Protein AF-A0A6M3KS41-F1 (afdb_monomer)

Foldseek 3Di:
DDDDDDDDDDDDDDDDDDDDDDDDDDDDDDDDDDDDDDPDDDDDDDDDDDDDDDDDDDDDDDDDDDDDDDDDDDDDDDDDDDDDDPDDDPPDVVVVVVVVVVVVVVVVVVVVVVVVVPPPPDDPDPPPDPDPDPDPDPDPDDDPDDDLCPPPDPPDDCPDPVSVVVSVVSVVVVVVVVVVVCVVCVVVVVVVVVVVVVVLVVLVVVLCLQVVVCPVVVVVLVVQLVVVCVVCVPDDPVRSSVVSVVVVCVVVVPDRDPPVCPPPPPPPPPPDDDPPPDPDPPPDPPVCPPVPD

Radius of gyration: 35.93 Å; Cα contacts (8 Å, |Δi|>4): 38; chains: 1; bounding box: 88×76×98 Å

Secondary structure (DSSP, 8-state):
-----------------------------------------PPPPPPPPPPPPPPP-----------PPPPPPPPPPP--------------HHHHHHHHHHHHHHHHHHHHHHHHHTS---------S----PPPPPPPPPPP---TTTTS-TT--TTSHHHHHHHHHHHHHHHHHHHHHHHHHHHHHHHHHHHHHHHHHHHHHHHHHH-GGGGGGHHHHHHHHHHHHHH-TT--HHHHHHHHHHHHHHHHTPPPPPTT----------S---------------TTGGG--

Mean predicted aligned error: 20.72 Å

Sequence (293 aa):
MKISPSIWVFRSPDQNPQLGSAPDSTVIDFGAPLNLTPPGDQPPVPPEQVPAPAPEPTTEPTSAPASEPAPTPEPAPKPTGEPAPPAPAPDSEEARVEATMKALESLSAEYMRGYQQTQPEAVPIPVPAPAPAPAPVPAPASAPQTDFLKNLPEDADLSDRQTLNTILNHVYSAGMQAVQDTQRNIPTIVMQQARQIVALEMASQEFYRENPDFNRFKPYVGAVVSKIASEHPNYNLQQLFQETETTIRKQYNLPKPGKNNKPNTPTPNTPGARKVDTPPVSIHDDPNFFRRL

pLDDT: mean 72.24, std 19.32, range [33.12, 97.94]

Organism: NCBI:txid1070528

Structure (mmCIF, N/CA/C/O backbone):
data_AF-A0A6M3KS41-F1
#
_entry.id   AF-A0A6M3KS41-F1
#
loop_
_atom_site.group_PDB
_atom_site.id
_atom_site.type_symbol
_atom_site.label_atom_id
_atom_site.label_alt_id
_atom_site.label_comp_id
_atom_site.label_asym_id
_atom_site.label_entity_id
_atom_site.label_seq_id
_atom_site.pdbx_PDB_ins_code
_atom_site.Cartn_x
_atom_site.Cartn_y
_atom_site.Cartn_z
_atom_site.occupancy
_atom_site.B_iso_or_equiv
_atom_site.auth_seq_id
_atom_site.auth_comp_id
_atom_site.auth_asym_id
_atom_site.auth_atom_id
_atom_site.pdbx_PDB_model_num
ATOM 1 N N . MET A 1 1 ? -9.751 -32.656 -4.587 1.00 39.97 1 MET A N 1
ATOM 2 C CA . MET A 1 1 ? -10.074 -31.309 -4.068 1.00 39.97 1 MET A CA 1
ATOM 3 C C . MET A 1 1 ? -9.116 -30.320 -4.714 1.00 39.97 1 MET A C 1
ATOM 5 O O . MET A 1 1 ? -7.917 -30.483 -4.551 1.00 39.97 1 MET A O 1
ATOM 9 N N . LYS A 1 2 ? -9.617 -29.392 -5.537 1.00 33.12 2 LYS A N 1
ATOM 10 C CA . LYS A 1 2 ? -8.812 -28.335 -6.172 1.00 33.12 2 LYS A CA 1
ATOM 11 C C . LYS A 1 2 ? -8.914 -27.099 -5.282 1.00 33.12 2 LYS A C 1
ATOM 13 O O . LYS A 1 2 ? -10.008 -26.568 -5.128 1.00 33.12 2 LYS A O 1
ATOM 18 N N . ILE A 1 3 ? -7.814 -26.713 -4.646 1.00 36.97 3 ILE A N 1
ATOM 19 C CA . ILE A 1 3 ? -7.746 -25.534 -3.781 1.00 36.97 3 ILE A CA 1
ATOM 20 C C . ILE A 1 3 ? -7.375 -24.357 -4.684 1.00 36.97 3 ILE A C 1
ATOM 22 O O . ILE A 1 3 ? -6.263 -24.310 -5.205 1.00 36.97 3 ILE A O 1
ATOM 26 N N . SER A 1 4 ? -8.321 -23.451 -4.923 1.00 34.34 4 SER A N 1
ATOM 27 C CA . SER A 1 4 ? -8.055 -22.190 -5.619 1.00 34.34 4 SER A CA 1
ATOM 28 C C . SER A 1 4 ? -7.464 -21.183 -4.626 1.00 34.34 4 SER A C 1
ATOM 30 O O . SER A 1 4 ? -8.075 -20.966 -3.579 1.00 34.34 4 SER A O 1
ATOM 32 N N . PRO A 1 5 ? -6.309 -20.560 -4.907 1.00 46.06 5 PRO A N 1
ATOM 33 C CA . PRO A 1 5 ? -5.756 -19.523 -4.045 1.00 46.06 5 PRO A CA 1
ATOM 34 C C . PRO A 1 5 ? -6.517 -18.200 -4.225 1.00 46.06 5 PRO A C 1
ATOM 36 O O . PRO A 1 5 ? -6.664 -17.702 -5.341 1.00 46.06 5 PRO A O 1
ATOM 39 N N . SER A 1 6 ? -6.978 -17.614 -3.118 1.00 47.69 6 SER A N 1
ATOM 40 C CA . SER A 1 6 ? -7.511 -16.249 -3.081 1.00 47.69 6 SER A CA 1
ATOM 41 C C . SER A 1 6 ? -6.356 -15.250 -3.173 1.00 47.69 6 SER A C 1
ATOM 43 O O . SER A 1 6 ? -5.664 -14.994 -2.189 1.00 47.69 6 SER A O 1
ATOM 45 N N . ILE A 1 7 ? -6.128 -14.708 -4.368 1.00 44.91 7 ILE A N 1
ATOM 46 C CA . ILE A 1 7 ? -5.146 -13.649 -4.621 1.00 44.91 7 ILE A CA 1
ATOM 47 C C . ILE A 1 7 ? -5.761 -12.313 -4.188 1.00 44.91 7 ILE A C 1
ATOM 49 O O . ILE A 1 7 ? -6.719 -11.837 -4.795 1.00 44.91 7 ILE A O 1
ATOM 53 N N . TRP A 1 8 ? -5.203 -11.697 -3.147 1.00 38.84 8 TRP A N 1
ATOM 54 C CA . TRP A 1 8 ? -5.475 -10.302 -2.807 1.00 38.84 8 TRP A CA 1
ATOM 55 C C . TRP A 1 8 ? -4.741 -9.408 -3.813 1.00 38.84 8 TRP A C 1
ATOM 57 O O . TRP A 1 8 ? -3.521 -9.274 -3.761 1.00 38.84 8 TRP A O 1
ATOM 67 N N . VAL A 1 9 ? -5.475 -8.830 -4.765 1.00 39.66 9 VAL A N 1
ATOM 68 C CA . VAL A 1 9 ? -4.914 -7.893 -5.748 1.00 39.66 9 VAL A CA 1
ATOM 69 C C . VAL A 1 9 ? -4.789 -6.516 -5.097 1.00 39.66 9 VAL A C 1
ATOM 71 O O . VAL A 1 9 ? -5.778 -5.807 -4.919 1.00 39.66 9 VAL A O 1
ATOM 74 N N . PHE A 1 10 ? -3.563 -6.137 -4.740 1.00 43.72 10 PHE A N 1
ATOM 75 C CA . PHE A 1 10 ? -3.221 -4.772 -4.348 1.00 43.72 10 PHE A CA 1
ATOM 76 C C . PHE A 1 10 ? -3.177 -3.909 -5.619 1.00 43.72 10 PHE A C 1
ATOM 78 O O . PHE A 1 10 ? -2.306 -4.084 -6.470 1.00 43.72 10 PHE A O 1
ATOM 85 N N . ARG A 1 11 ? -4.161 -3.023 -5.795 1.00 40.94 11 ARG A N 1
ATOM 86 C CA . ARG A 1 11 ? -4.256 -2.122 -6.952 1.00 40.94 11 ARG A CA 1
ATOM 87 C C . ARG A 1 11 ? -3.493 -0.833 -6.635 1.00 40.94 11 ARG A C 1
ATOM 89 O O . ARG A 1 11 ? -3.955 -0.042 -5.820 1.00 40.94 11 ARG A O 1
ATOM 96 N N . SER A 1 12 ? -2.331 -0.636 -7.256 1.00 43.69 12 SER A N 1
ATOM 97 C CA . SER A 1 12 ? -1.584 0.627 -7.173 1.00 43.69 12 SER A CA 1
ATOM 98 C C . SER A 1 12 ? -2.403 1.790 -7.758 1.00 43.69 12 SER A C 1
ATOM 100 O O . SER A 1 12 ? -3.044 1.600 -8.797 1.00 43.69 12 SER A O 1
ATOM 102 N N . PRO A 1 13 ? -2.392 2.984 -7.138 1.00 49.50 13 PRO A N 1
ATOM 103 C CA . PRO A 1 13 ? -3.007 4.174 -7.704 1.00 49.50 13 PRO A CA 1
ATOM 104 C C . PRO A 1 13 ? -1.993 4.874 -8.614 1.00 49.50 13 PRO A C 1
ATOM 106 O O . PRO A 1 13 ? -1.037 5.465 -8.120 1.00 49.50 13 PRO A O 1
ATOM 109 N N . ASP A 1 14 ? -2.190 4.828 -9.932 1.00 49.84 14 ASP A N 1
ATOM 110 C CA . ASP A 1 14 ? -1.471 5.731 -10.832 1.00 49.84 14 ASP A CA 1
ATOM 111 C C . ASP A 1 14 ? -2.361 6.267 -11.966 1.00 49.84 14 ASP A C 1
ATOM 113 O O . ASP A 1 14 ? -3.143 5.540 -12.579 1.00 49.84 14 ASP A O 1
ATOM 117 N N . GLN A 1 15 ? -2.196 7.574 -12.176 1.00 45.16 15 GLN A N 1
ATOM 118 C CA . GLN A 1 15 ? -2.438 8.388 -13.367 1.00 45.16 15 GLN A CA 1
ATOM 119 C C . GLN A 1 15 ? -3.837 8.491 -14.011 1.00 45.16 15 GLN A C 1
ATOM 121 O O . GLN A 1 15 ? -4.231 7.762 -14.915 1.00 45.16 15 GLN A O 1
ATOM 126 N N . ASN A 1 16 ? -4.531 9.551 -13.579 1.00 55.72 16 ASN A N 1
ATOM 127 C CA . ASN A 1 16 ? -5.035 10.666 -14.399 1.00 55.72 16 ASN A CA 1
ATOM 128 C C . ASN A 1 16 ? -5.274 10.401 -15.907 1.00 55.72 16 ASN A C 1
ATOM 130 O O . ASN A 1 16 ? -4.324 10.465 -16.692 1.00 55.72 16 ASN A O 1
ATOM 134 N N . PRO A 1 17 ? -6.532 10.234 -16.355 1.00 55.06 17 PRO A N 1
ATOM 135 C CA . PRO A 1 17 ? -6.865 10.318 -17.766 1.00 55.06 17 PRO A CA 1
ATOM 136 C C . PRO A 1 17 ? -7.197 11.762 -18.177 1.00 55.06 17 PRO A C 1
ATOM 138 O O . PRO A 1 17 ? -8.061 12.424 -17.606 1.00 55.06 17 PRO A O 1
ATOM 141 N N . GLN A 1 18 ? -6.483 12.200 -19.212 1.00 48.31 18 GLN A N 1
ATOM 142 C CA . GLN A 1 18 ? -6.746 13.325 -20.113 1.00 48.31 18 GLN A CA 1
ATOM 143 C C . GLN A 1 18 ? -8.213 13.799 -20.163 1.00 48.31 18 GLN A C 1
ATOM 145 O O . GLN A 1 18 ? -9.117 13.055 -20.548 1.00 48.31 18 GLN A O 1
ATOM 150 N N . LEU A 1 19 ? -8.410 15.085 -19.855 1.00 46.75 19 LEU A N 1
ATOM 151 C CA . LEU A 1 19 ? -9.634 15.850 -20.095 1.00 46.75 19 LEU A CA 1
ATOM 152 C C . LEU A 1 19 ? -9.840 16.061 -21.601 1.00 46.75 19 LEU A C 1
ATOM 154 O O . LEU A 1 19 ? -9.122 16.831 -22.237 1.00 46.75 19 LEU A O 1
ATOM 158 N N . GLY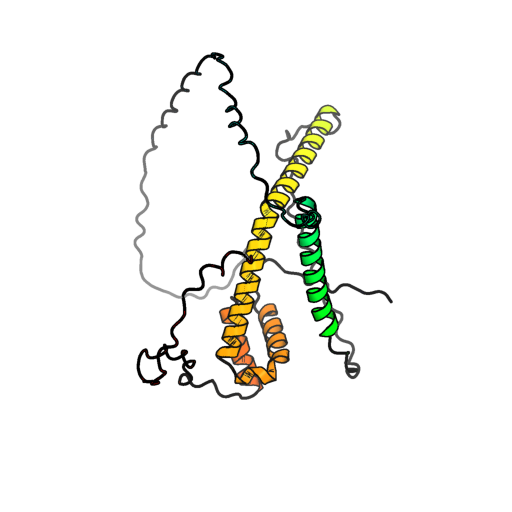 A 1 20 ? -10.860 15.407 -22.153 1.00 51.91 20 GLY A N 1
ATOM 159 C CA . GLY A 1 20 ? -11.438 15.725 -23.452 1.00 51.91 20 GLY A CA 1
ATOM 160 C C . GLY A 1 20 ? -12.762 16.477 -23.296 1.00 51.91 20 GLY A C 1
ATOM 161 O O . GLY A 1 20 ? -13.723 15.915 -22.787 1.00 51.91 20 GLY A O 1
ATOM 162 N N . SER A 1 21 ? -12.774 17.712 -23.803 1.00 45.91 21 SER A N 1
ATOM 163 C CA . SER A 1 21 ? -13.912 18.467 -24.357 1.00 45.91 21 SER A CA 1
ATOM 164 C C . SER A 1 21 ? -15.084 18.915 -23.458 1.00 45.91 21 SER A C 1
ATOM 166 O O . SER A 1 21 ? -15.888 18.134 -22.963 1.00 45.91 21 SER A O 1
ATOM 168 N N . ALA A 1 22 ? -15.198 20.248 -23.393 1.00 48.97 22 ALA A N 1
ATOM 169 C CA . ALA A 1 22 ? -16.362 21.108 -23.119 1.00 48.97 22 ALA A CA 1
ATOM 170 C C . ALA A 1 22 ? -17.625 20.712 -23.946 1.00 48.97 22 ALA A C 1
ATOM 172 O O . ALA A 1 22 ? -17.458 19.940 -24.894 1.00 48.97 22 ALA A O 1
ATOM 173 N N . PRO A 1 23 ? -18.848 21.260 -23.711 1.00 66.56 23 PRO A N 1
ATOM 174 C CA . PRO A 1 23 ? -19.131 22.568 -23.094 1.00 66.56 23 PRO A CA 1
ATOM 175 C C . PRO A 1 23 ? -20.353 22.643 -22.151 1.00 66.56 23 PRO A C 1
ATOM 177 O O . PRO A 1 23 ? -21.308 21.896 -22.297 1.00 66.56 23 PRO A O 1
ATOM 180 N N . ASP A 1 24 ? -20.372 23.624 -21.243 1.00 38.72 24 ASP A N 1
ATOM 181 C CA . ASP A 1 24 ? -21.456 24.613 -21.267 1.00 38.72 24 ASP A CA 1
ATOM 182 C C . ASP A 1 24 ? -21.116 25.856 -20.445 1.00 38.72 24 ASP A C 1
ATOM 184 O O . ASP A 1 24 ? -20.559 25.800 -19.347 1.00 38.72 24 ASP A O 1
ATOM 188 N N . SER A 1 25 ? -21.440 26.994 -21.040 1.00 48.50 25 SER A N 1
ATOM 189 C CA . SER A 1 25 ? -21.152 28.328 -20.544 1.00 48.50 25 SER A CA 1
ATOM 190 C C . SER A 1 25 ? -22.184 28.716 -19.492 1.00 48.50 25 SER A C 1
ATOM 192 O O . SER A 1 25 ? -23.357 28.899 -19.805 1.00 48.50 25 SER A O 1
ATOM 194 N N . THR A 1 26 ? -21.754 28.944 -18.254 1.00 50.81 26 THR A N 1
ATOM 195 C CA . THR A 1 26 ? -22.492 29.822 -17.339 1.00 50.81 26 THR A CA 1
ATOM 196 C C . THR A 1 26 ? -21.562 30.916 -16.847 1.00 50.81 26 THR A C 1
ATOM 198 O O . THR A 1 26 ? -20.565 30.681 -16.171 1.00 50.81 26 THR A O 1
ATOM 201 N N . VAL A 1 27 ? -21.898 32.124 -17.282 1.00 51.16 27 VAL A N 1
ATOM 202 C CA . VAL A 1 27 ? -21.253 33.389 -16.963 1.00 51.16 27 VAL A CA 1
ATOM 203 C C . VAL A 1 27 ? -21.317 33.603 -15.453 1.00 51.16 27 VAL A C 1
ATOM 205 O O . VAL A 1 27 ? -22.394 33.830 -14.906 1.00 51.16 27 VAL A O 1
ATOM 208 N N . ILE A 1 28 ? -20.164 33.552 -14.788 1.00 45.16 28 ILE A N 1
ATOM 209 C CA . ILE A 1 28 ? -19.982 34.188 -13.485 1.00 45.16 28 ILE A CA 1
ATOM 210 C C . ILE A 1 28 ? -18.945 35.289 -13.679 1.00 45.16 28 ILE A C 1
ATOM 212 O O . ILE A 1 28 ? -17.753 35.042 -13.847 1.00 45.16 28 ILE A O 1
ATOM 216 N N . ASP A 1 29 ? -19.470 36.507 -13.706 1.00 52.16 29 ASP A N 1
ATOM 217 C CA . ASP A 1 29 ? -18.753 37.769 -13.663 1.00 52.16 29 ASP A CA 1
ATOM 218 C C . ASP A 1 29 ? -18.124 37.943 -12.271 1.00 52.16 29 ASP A C 1
ATOM 220 O O . ASP A 1 29 ? -18.828 38.059 -11.268 1.00 52.16 29 ASP A O 1
ATOM 224 N N . PHE A 1 30 ? -16.792 37.930 -12.209 1.00 41.78 30 PHE A N 1
ATOM 225 C CA . PHE A 1 30 ? -16.029 38.410 -11.060 1.00 41.78 30 PHE A CA 1
ATOM 226 C C . PHE A 1 30 ? -15.045 39.466 -11.547 1.00 41.78 30 PHE A C 1
ATOM 228 O O . PHE A 1 30 ? -13.951 39.176 -12.034 1.00 41.78 30 PHE A O 1
ATOM 235 N N . GLY A 1 31 ? -15.460 40.720 -11.399 1.00 44.41 31 GLY A N 1
ATOM 236 C CA . GLY A 1 31 ? -14.597 41.874 -11.557 1.00 44.41 31 GLY A CA 1
ATOM 237 C C . GLY A 1 31 ? -13.455 41.873 -10.541 1.00 44.41 31 GLY A C 1
ATOM 238 O O . GLY A 1 31 ? -13.681 41.992 -9.340 1.00 44.41 31 GLY A O 1
ATOM 239 N N . ALA A 1 32 ? -12.228 41.798 -11.054 1.00 48.44 32 ALA A N 1
ATOM 240 C CA . ALA A 1 32 ? -11.055 42.537 -10.585 1.00 48.44 32 ALA A CA 1
ATOM 241 C C . ALA A 1 32 ? -9.919 42.362 -11.616 1.00 48.44 32 ALA A C 1
ATOM 243 O O . ALA A 1 32 ? -9.497 41.229 -11.855 1.00 48.44 32 ALA A O 1
ATOM 244 N N . PRO A 1 33 ? -9.390 43.431 -12.239 1.00 53.69 33 PRO A N 1
ATOM 245 C CA . PRO A 1 33 ? -8.238 43.297 -13.121 1.00 53.69 33 PRO A CA 1
ATOM 246 C C . PRO A 1 33 ? -6.966 43.136 -12.280 1.00 53.69 33 PRO A C 1
ATOM 248 O O . PRO A 1 33 ? -6.451 44.102 -11.715 1.00 53.69 33 PRO A O 1
ATOM 251 N N . LEU A 1 34 ? -6.435 41.914 -12.204 1.00 50.38 34 LEU A N 1
ATOM 252 C CA . LEU A 1 34 ? -5.040 41.723 -11.821 1.00 50.38 34 LEU A CA 1
ATOM 253 C C . LEU A 1 34 ? -4.161 42.150 -12.997 1.00 50.38 34 LEU A C 1
ATOM 255 O O . LEU A 1 34 ? -4.173 41.564 -14.076 1.00 50.38 34 LEU A O 1
ATOM 259 N N . ASN A 1 35 ? -3.435 43.232 -12.751 1.00 45.97 35 ASN A N 1
ATOM 260 C CA . ASN A 1 35 ? -2.454 43.852 -13.619 1.00 45.97 35 ASN A CA 1
ATOM 261 C C . ASN A 1 35 ? -1.319 42.853 -13.928 1.00 45.97 35 ASN A C 1
ATOM 263 O O . ASN A 1 35 ? -0.427 42.643 -13.107 1.00 45.97 35 ASN A O 1
ATOM 267 N N . LEU A 1 36 ? -1.385 42.202 -15.091 1.00 41.66 36 LEU A N 1
ATOM 268 C CA . LEU A 1 36 ? -0.316 41.373 -15.644 1.00 41.66 36 LEU A CA 1
ATOM 269 C C . LEU A 1 36 ? 0.678 42.281 -16.369 1.00 41.66 36 LEU A C 1
ATOM 271 O O . LEU A 1 36 ? 0.498 42.634 -17.533 1.00 41.66 36 LEU A O 1
ATOM 275 N N . THR A 1 37 ? 1.740 42.655 -15.664 1.00 55.28 37 THR A N 1
ATOM 276 C CA . THR A 1 37 ? 2.952 43.196 -16.278 1.00 55.28 37 THR A CA 1
ATOM 277 C C . THR A 1 37 ? 3.556 42.118 -17.194 1.00 55.28 37 THR A C 1
ATOM 279 O O . THR A 1 37 ? 3.788 41.002 -16.721 1.00 55.28 37 THR A O 1
ATOM 282 N N . PRO A 1 38 ? 3.824 42.395 -18.481 1.00 58.97 38 PRO A N 1
ATOM 283 C CA . PRO A 1 38 ? 4.529 41.453 -19.345 1.00 58.97 38 PRO A CA 1
ATOM 284 C C . PRO A 1 38 ? 5.979 41.268 -18.857 1.00 58.97 38 PRO A C 1
ATOM 286 O O . PRO A 1 38 ? 6.627 42.262 -18.515 1.00 58.97 38 PRO A O 1
ATOM 289 N N . PRO A 1 39 ? 6.524 40.036 -18.823 1.00 53.25 39 PRO A N 1
ATOM 290 C CA . PRO A 1 39 ? 7.953 39.839 -18.625 1.00 53.25 39 PRO A CA 1
ATOM 291 C C . PRO A 1 39 ? 8.681 40.356 -19.869 1.00 53.25 39 PRO A C 1
ATOM 293 O O . PRO A 1 39 ? 8.604 39.771 -20.947 1.00 53.25 39 PRO A O 1
ATOM 296 N N . GLY A 1 40 ? 9.323 41.512 -19.713 1.00 49.38 40 GLY A N 1
ATOM 297 C CA . GLY A 1 40 ? 10.175 42.110 -20.727 1.00 49.38 40 GLY A CA 1
ATOM 298 C C . GLY A 1 40 ? 11.433 41.284 -20.981 1.00 49.38 40 GLY A C 1
ATOM 299 O O . GLY A 1 40 ? 11.960 40.635 -20.076 1.00 49.38 40 GLY A O 1
ATOM 300 N N . ASP A 1 41 ? 11.876 41.361 -22.235 1.00 54.59 41 ASP A N 1
ATOM 301 C CA . ASP A 1 41 ? 13.186 41.006 -22.777 1.00 54.59 41 ASP A CA 1
ATOM 302 C C . ASP A 1 41 ? 14.305 40.879 -21.731 1.00 54.59 41 ASP A C 1
ATOM 304 O O . ASP A 1 41 ? 14.900 41.869 -21.295 1.00 54.59 41 ASP A O 1
ATOM 308 N N . GLN A 1 42 ? 14.648 39.638 -21.378 1.00 50.97 42 GLN A N 1
ATOM 309 C CA . GLN A 1 42 ? 15.967 39.332 -20.838 1.00 50.97 42 GLN A CA 1
ATOM 310 C C . GLN A 1 42 ? 16.927 39.119 -22.021 1.00 50.97 42 GLN A C 1
ATOM 312 O O . GLN A 1 42 ? 16.678 38.233 -22.842 1.00 50.97 42 GLN A O 1
ATOM 317 N N . PRO A 1 43 ? 18.014 39.904 -22.143 1.00 68.19 43 PRO A N 1
ATOM 318 C CA . PRO A 1 43 ? 19.028 39.664 -23.161 1.00 68.19 43 PRO A CA 1
ATOM 319 C C . PRO A 1 43 ? 19.722 38.305 -22.938 1.00 68.19 43 PRO A C 1
ATOM 321 O O . PRO A 1 43 ? 19.816 37.841 -21.798 1.00 68.19 43 PRO A O 1
ATOM 324 N N . PRO A 1 44 ? 20.223 37.664 -24.010 1.00 65.31 44 PRO A N 1
ATOM 325 C CA . PRO A 1 44 ? 20.838 36.344 -23.939 1.00 65.31 44 PRO A CA 1
ATOM 326 C C . PRO A 1 44 ? 22.074 36.354 -23.034 1.00 65.31 44 PRO A C 1
ATOM 328 O O . PRO A 1 44 ? 22.994 37.155 -23.203 1.00 65.31 44 PRO A O 1
ATOM 331 N N . VAL A 1 45 ? 22.085 35.428 -22.078 1.00 67.25 45 VAL A N 1
ATOM 332 C CA . VAL A 1 45 ? 23.227 35.135 -21.209 1.00 67.25 45 VAL A CA 1
ATOM 333 C C . VAL A 1 45 ? 24.386 34.588 -22.065 1.00 67.25 45 VAL A C 1
ATOM 335 O O . VAL A 1 45 ? 24.155 33.689 -22.878 1.00 67.25 45 VAL A O 1
ATOM 338 N N . PRO A 1 46 ? 25.619 35.116 -21.935 1.00 72.44 46 PRO A N 1
ATOM 339 C CA . PRO A 1 46 ? 26.786 34.623 -22.667 1.00 72.44 46 PRO A CA 1
ATOM 340 C C . PRO A 1 46 ? 27.163 33.192 -22.236 1.00 72.44 46 PRO A C 1
ATOM 342 O O . PRO A 1 46 ? 26.956 32.837 -21.076 1.00 72.44 46 PRO A O 1
ATOM 345 N N . PRO A 1 47 ? 27.727 32.367 -23.140 1.00 65.38 47 PRO A N 1
ATOM 346 C CA . PRO A 1 47 ? 28.070 30.981 -22.841 1.00 65.38 47 PRO A CA 1
ATOM 347 C C . PRO A 1 47 ? 29.173 30.900 -21.779 1.00 65.38 47 PRO A C 1
ATOM 349 O O . PRO A 1 47 ? 30.267 31.445 -21.940 1.00 65.38 47 PRO A O 1
ATOM 352 N N . GLU A 1 48 ? 28.861 30.199 -20.694 1.00 63.31 48 GLU A N 1
ATOM 353 C CA . GLU A 1 48 ? 29.768 29.874 -19.600 1.00 63.31 48 GLU A CA 1
ATOM 354 C C . GLU A 1 48 ? 30.876 28.941 -20.119 1.00 63.31 48 GLU A C 1
ATOM 356 O O . GLU A 1 48 ? 30.616 27.914 -20.749 1.00 63.31 48 GLU A O 1
ATOM 361 N N . GLN A 1 49 ? 32.131 29.350 -19.925 1.00 55.16 49 GLN A N 1
ATOM 362 C CA . GLN A 1 49 ? 33.313 28.620 -20.373 1.00 55.16 49 GLN A CA 1
ATOM 363 C C . GLN A 1 49 ? 33.427 27.279 -19.641 1.00 55.16 49 GLN A C 1
ATOM 365 O O . GLN A 1 49 ? 33.473 27.226 -18.415 1.00 55.16 49 GLN A O 1
ATOM 370 N N . VAL A 1 50 ? 33.538 26.200 -20.414 1.00 59.16 50 VAL A N 1
ATOM 371 C CA . VAL A 1 50 ? 33.882 24.859 -19.931 1.00 59.16 50 VAL A CA 1
ATOM 372 C C . VAL A 1 50 ? 35.301 24.901 -19.341 1.00 59.16 50 VAL A C 1
ATOM 374 O O . VAL A 1 50 ? 36.234 25.248 -20.072 1.00 59.16 50 VAL A O 1
ATOM 377 N N . PRO A 1 51 ? 35.516 24.571 -18.054 1.00 60.72 51 PRO A N 1
ATOM 378 C CA . PRO A 1 51 ? 36.862 24.472 -17.508 1.00 60.72 51 PRO A CA 1
ATOM 379 C C . PRO A 1 51 ? 37.614 23.294 -18.145 1.00 60.72 51 PRO A C 1
ATOM 381 O O . PRO A 1 51 ? 37.082 22.196 -18.303 1.00 60.72 51 PRO A O 1
ATOM 384 N N . ALA A 1 52 ? 38.861 23.563 -18.530 1.00 66.56 52 ALA A N 1
ATOM 385 C CA . ALA A 1 52 ? 39.788 22.622 -19.146 1.00 66.56 52 ALA A CA 1
ATOM 386 C C . ALA A 1 52 ? 40.052 21.382 -18.260 1.00 66.56 52 ALA A C 1
ATOM 388 O O . ALA A 1 52 ? 40.059 21.502 -17.031 1.00 66.56 52 ALA A O 1
ATOM 389 N N . PRO A 1 53 ? 40.311 20.201 -18.857 1.00 61.28 53 PRO A N 1
ATOM 390 C CA . PRO A 1 53 ? 40.621 18.986 -18.110 1.00 61.28 53 PRO A CA 1
ATOM 391 C C . PRO A 1 53 ? 41.942 19.135 -17.342 1.00 61.28 53 PRO A C 1
ATOM 393 O O . PRO A 1 53 ? 42.973 19.503 -17.906 1.00 61.28 53 PRO A O 1
ATOM 396 N N . ALA A 1 54 ? 41.895 18.850 -16.040 1.00 64.44 54 ALA A N 1
ATOM 397 C CA . ALA A 1 54 ? 43.069 18.771 -15.179 1.00 64.44 54 ALA A CA 1
ATOM 398 C C . ALA A 1 54 ? 43.953 17.561 -15.568 1.00 64.44 54 ALA A C 1
ATOM 400 O O . ALA A 1 54 ? 43.413 16.527 -15.966 1.00 64.44 54 ALA A O 1
ATOM 401 N N . PRO A 1 55 ? 45.291 17.676 -15.464 1.00 64.31 55 PRO A N 1
ATOM 402 C CA . PRO A 1 55 ? 46.228 16.649 -15.918 1.00 64.31 55 PRO A CA 1
ATOM 403 C C . PRO A 1 55 ? 46.223 15.390 -15.039 1.00 64.31 55 PRO A C 1
ATOM 405 O O . PRO A 1 55 ? 46.064 15.454 -13.819 1.00 64.31 55 PRO A O 1
ATOM 408 N N . GLU A 1 56 ? 46.453 14.251 -15.693 1.00 57.28 56 GLU A N 1
ATOM 409 C CA . GLU A 1 56 ? 46.658 12.925 -15.106 1.00 57.28 56 GLU A CA 1
ATOM 410 C C . GLU A 1 56 ? 47.866 12.897 -14.145 1.00 57.28 56 GLU A C 1
ATOM 412 O O . GLU A 1 56 ? 48.939 13.399 -14.497 1.00 57.28 56 GLU A O 1
ATOM 417 N N . PRO A 1 57 ? 47.759 12.259 -12.964 1.00 60.38 57 PRO A N 1
ATOM 418 C CA . PRO A 1 57 ? 48.927 11.885 -12.184 1.00 60.38 57 PRO A CA 1
ATOM 419 C C . PRO A 1 57 ? 49.481 10.518 -12.616 1.00 60.38 57 PRO A C 1
ATOM 421 O O . PRO A 1 57 ? 48.922 9.454 -12.357 1.00 60.38 57 PRO A O 1
ATOM 424 N N . THR A 1 58 ? 50.641 10.622 -13.253 1.00 52.91 58 THR A N 1
ATOM 425 C CA . THR A 1 58 ? 51.739 9.668 -13.430 1.00 52.91 58 THR A CA 1
ATOM 426 C C . THR A 1 58 ? 52.030 8.752 -12.222 1.00 52.91 58 THR A C 1
ATOM 428 O O . THR A 1 58 ? 52.210 9.217 -11.101 1.00 52.91 58 THR A O 1
ATOM 431 N N . THR A 1 59 ? 52.106 7.450 -12.534 1.00 49.88 59 THR A N 1
ATOM 432 C CA . THR A 1 59 ? 52.836 6.289 -11.957 1.00 49.88 59 THR A CA 1
ATOM 433 C C . THR A 1 59 ? 53.482 6.328 -10.556 1.00 49.88 59 THR A C 1
ATOM 435 O O . THR A 1 59 ? 54.339 7.162 -10.289 1.00 49.88 59 THR A O 1
ATOM 438 N N . GLU A 1 60 ? 53.157 5.273 -9.782 1.00 49.38 60 GLU A N 1
ATOM 439 C CA . GLU A 1 60 ? 53.986 4.368 -8.936 1.00 49.38 60 GLU A CA 1
ATOM 440 C C . GLU A 1 60 ? 55.177 4.922 -8.113 1.00 49.38 60 GLU A C 1
ATOM 442 O O . GLU A 1 60 ? 56.043 5.630 -8.623 1.00 49.38 60 GLU A O 1
ATOM 447 N N . PRO A 1 61 ? 55.319 4.475 -6.842 1.00 56.09 61 PRO A N 1
ATOM 448 C CA . PRO A 1 61 ? 56.131 3.274 -6.608 1.00 56.09 61 PRO A CA 1
ATOM 449 C C . PRO A 1 61 ? 55.608 2.303 -5.529 1.00 56.09 61 PRO A C 1
ATOM 451 O O . PRO A 1 61 ? 55.197 2.684 -4.436 1.00 56.09 61 PRO A O 1
ATOM 454 N N . THR A 1 62 ? 55.743 1.013 -5.840 1.00 58.59 62 THR A N 1
ATOM 455 C CA . THR A 1 62 ? 56.239 -0.076 -4.980 1.00 58.59 62 THR A CA 1
ATOM 456 C C . THR A 1 62 ? 56.859 0.352 -3.644 1.00 58.59 62 THR A C 1
ATOM 458 O O . THR A 1 62 ? 57.876 1.043 -3.638 1.00 58.59 62 THR A O 1
ATOM 461 N N . SER A 1 63 ? 56.349 -0.192 -2.528 1.00 53.09 63 SER A N 1
ATOM 462 C CA . SER A 1 63 ? 57.140 -0.577 -1.340 1.00 53.09 63 SER A CA 1
ATOM 463 C C . SER A 1 63 ? 56.340 -1.449 -0.356 1.00 53.09 63 SER A C 1
ATOM 465 O O . SER A 1 63 ? 55.466 -0.960 0.343 1.00 53.09 63 SER A O 1
ATOM 467 N N . ALA A 1 64 ? 56.722 -2.731 -0.330 1.00 53.16 64 ALA A N 1
ATOM 468 C CA . ALA A 1 64 ? 56.939 -3.634 0.812 1.00 53.16 64 ALA A CA 1
ATOM 469 C C . ALA A 1 64 ? 55.842 -3.916 1.883 1.00 53.16 64 ALA A C 1
ATOM 471 O O . ALA A 1 64 ? 55.135 -3.021 2.337 1.00 53.16 64 ALA A O 1
ATOM 472 N N . PRO A 1 65 ? 55.763 -5.178 2.368 1.00 57.69 65 PRO A N 1
ATOM 473 C CA . PRO A 1 65 ? 54.792 -5.630 3.364 1.00 57.69 65 PRO A CA 1
ATOM 474 C C . PRO A 1 65 ? 55.228 -5.261 4.790 1.00 57.69 65 PRO A C 1
ATOM 476 O O 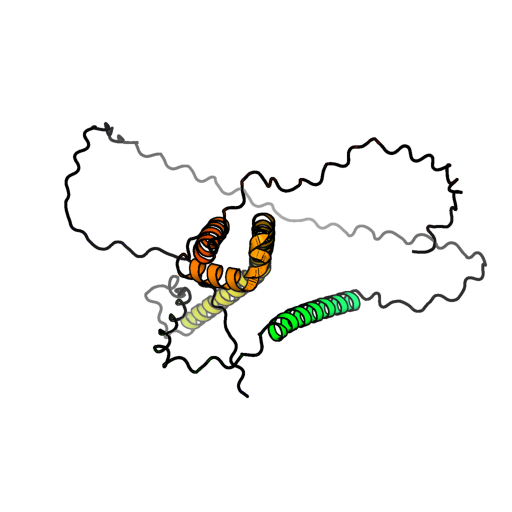. PRO A 1 65 ? 56.353 -5.547 5.199 1.00 57.69 65 PRO A O 1
ATOM 479 N N . ALA A 1 66 ? 54.324 -4.663 5.566 1.00 58.03 66 ALA A N 1
ATOM 480 C CA . ALA A 1 66 ? 54.538 -4.354 6.977 1.00 58.03 66 ALA A CA 1
ATOM 481 C C . ALA A 1 66 ? 53.848 -5.395 7.877 1.00 58.03 66 ALA A C 1
ATOM 483 O O . ALA A 1 66 ? 52.646 -5.340 8.113 1.00 58.03 66 ALA A O 1
ATOM 484 N N . SER A 1 67 ? 54.674 -6.328 8.349 1.00 52.38 67 SER A N 1
ATOM 485 C CA . SER A 1 67 ? 54.716 -6.913 9.695 1.00 52.38 67 SER A CA 1
ATOM 486 C C . SER A 1 67 ? 53.423 -7.415 10.352 1.00 52.38 67 SER A C 1
ATOM 488 O O . SER A 1 67 ? 52.695 -6.696 11.032 1.00 52.38 67 SER A O 1
ATOM 490 N N . GLU A 1 68 ? 53.281 -8.732 10.261 1.00 54.09 68 GLU A N 1
ATOM 491 C CA . GLU A 1 68 ? 52.606 -9.642 11.185 1.00 54.09 68 GLU A CA 1
ATOM 492 C C . GLU A 1 68 ? 53.112 -9.444 12.639 1.00 54.09 68 GLU A C 1
ATOM 494 O O . GLU A 1 68 ? 54.325 -9.486 12.876 1.00 54.09 68 GLU A O 1
ATOM 499 N N . PRO A 1 69 ? 52.238 -9.190 13.633 1.00 64.38 69 PRO A N 1
ATOM 500 C CA . PRO A 1 69 ? 52.648 -9.125 15.032 1.00 64.38 69 PRO A CA 1
ATOM 501 C C . PRO A 1 69 ? 52.936 -10.529 15.582 1.00 64.38 69 PRO A C 1
ATOM 503 O O . PRO A 1 69 ? 52.120 -11.443 15.488 1.00 64.38 69 PRO A O 1
ATOM 506 N N . ALA A 1 70 ? 54.120 -10.668 16.177 1.00 59.53 70 ALA A N 1
ATOM 507 C CA . ALA A 1 70 ? 54.640 -11.890 16.773 1.00 59.53 70 ALA A CA 1
ATOM 508 C C . ALA A 1 70 ? 53.748 -12.460 17.903 1.00 59.53 70 ALA A C 1
ATOM 510 O O . ALA A 1 70 ? 53.135 -11.695 18.656 1.00 59.53 70 ALA A O 1
ATOM 511 N N . PRO A 1 71 ? 53.729 -13.796 18.084 1.00 57.62 71 PRO A N 1
ATOM 512 C CA . PRO A 1 71 ? 53.027 -14.448 19.181 1.00 57.62 71 PRO A CA 1
ATOM 513 C C . PRO A 1 71 ? 53.659 -14.085 20.530 1.00 57.62 71 PRO A C 1
ATOM 515 O O . PRO A 1 71 ? 54.870 -14.181 20.735 1.00 57.62 71 PRO A O 1
ATOM 518 N N . THR A 1 72 ? 52.805 -13.676 21.464 1.00 65.88 72 THR A N 1
ATOM 519 C CA . THR A 1 72 ? 53.171 -13.479 22.870 1.00 65.88 72 THR A CA 1
ATOM 520 C C . THR A 1 72 ? 53.525 -14.837 23.496 1.00 65.88 72 THR A C 1
ATOM 522 O O . THR A 1 72 ? 52.783 -15.797 23.282 1.00 65.88 72 THR A O 1
ATOM 525 N N . PRO A 1 73 ? 54.633 -14.945 24.253 1.00 57.91 73 PRO A N 1
ATOM 526 C CA . PRO A 1 73 ? 55.078 -16.203 24.836 1.00 57.91 73 PRO A CA 1
ATOM 527 C C . PRO A 1 73 ? 54.128 -16.733 25.915 1.00 57.91 73 PRO A C 1
ATOM 529 O O . PRO A 1 73 ? 53.690 -16.030 26.826 1.00 57.91 73 PRO A O 1
ATOM 532 N N . GLU A 1 74 ? 53.885 -18.028 25.767 1.00 55.41 74 GLU A N 1
ATOM 533 C CA . GLU A 1 74 ? 53.189 -18.979 26.620 1.00 55.41 74 GLU A CA 1
ATOM 534 C C . GLU A 1 74 ? 53.755 -19.019 28.058 1.00 55.41 74 GLU A C 1
ATOM 536 O O . GLU A 1 74 ? 54.941 -19.306 28.250 1.00 55.41 74 GLU A O 1
ATOM 541 N N . PRO A 1 75 ? 52.941 -18.760 29.100 1.00 64.38 75 PRO A N 1
ATOM 542 C CA . PRO A 1 75 ? 53.308 -19.075 30.474 1.00 64.38 75 PRO A CA 1
ATOM 543 C C . PRO A 1 75 ? 53.035 -20.557 30.783 1.00 64.38 75 PRO A C 1
ATOM 545 O O . PRO A 1 75 ? 51.904 -21.035 30.713 1.00 64.38 75 PRO A O 1
ATOM 548 N N . ALA A 1 76 ? 54.097 -21.262 31.173 1.00 59.38 76 ALA A N 1
ATOM 549 C CA . ALA A 1 76 ? 54.087 -22.643 31.653 1.00 59.38 76 ALA A CA 1
ATOM 550 C C . ALA A 1 76 ? 53.206 -22.841 32.921 1.00 59.38 76 ALA A C 1
ATOM 552 O O . ALA A 1 76 ? 52.924 -21.885 33.652 1.00 59.38 76 ALA A O 1
ATOM 553 N N . PRO A 1 77 ? 52.769 -24.085 33.207 1.00 56.09 77 PRO A N 1
ATOM 554 C CA . PRO A 1 77 ? 51.494 -24.379 33.857 1.00 56.09 77 PRO A CA 1
ATOM 555 C C . PRO A 1 77 ? 51.552 -24.373 35.391 1.00 56.09 77 PRO A C 1
ATOM 557 O O . PRO A 1 77 ? 52.517 -24.831 36.004 1.00 56.09 77 PRO A O 1
ATOM 560 N N . LYS A 1 78 ? 50.451 -23.942 36.021 1.00 52.69 78 LYS A N 1
ATOM 561 C CA . LYS A 1 78 ? 50.144 -24.226 37.433 1.00 52.69 78 LYS A CA 1
ATOM 562 C C . LYS A 1 78 ? 49.149 -25.395 37.521 1.00 52.69 78 LYS A C 1
ATOM 564 O O . LYS A 1 78 ? 48.191 -25.412 36.752 1.00 52.69 78 LYS A O 1
ATOM 569 N N . PRO A 1 79 ? 49.344 -26.355 38.442 1.00 61.88 79 PRO A N 1
ATOM 570 C CA . PRO A 1 79 ? 48.526 -27.553 38.533 1.00 61.88 79 PRO A CA 1
ATOM 571 C C . PRO A 1 79 ? 47.290 -27.278 39.390 1.00 61.88 79 PRO A C 1
ATOM 573 O O . PRO A 1 79 ? 47.407 -27.088 40.598 1.00 61.88 79 PRO A O 1
ATOM 576 N N . THR A 1 80 ? 46.108 -27.309 38.783 1.00 48.56 80 THR A N 1
ATOM 577 C CA . THR A 1 80 ? 44.847 -27.376 39.528 1.00 48.56 80 THR A CA 1
ATOM 578 C C . THR A 1 80 ? 43.879 -28.226 38.721 1.00 48.56 80 THR A C 1
ATOM 580 O O . THR A 1 80 ? 43.581 -27.905 37.577 1.00 48.56 80 THR A O 1
ATOM 583 N N . GLY A 1 81 ? 43.444 -29.349 39.293 1.00 54.69 81 GLY A N 1
ATOM 584 C CA . GLY A 1 81 ? 42.455 -30.228 38.680 1.00 54.69 81 GLY A CA 1
ATOM 585 C C . GLY A 1 81 ? 41.147 -29.478 38.451 1.00 54.69 81 GLY A C 1
ATOM 586 O O . GLY A 1 81 ? 40.456 -29.135 39.408 1.00 54.69 81 GLY A O 1
ATOM 587 N N . GLU A 1 82 ? 40.833 -29.235 37.184 1.00 49.47 82 GLU A N 1
ATOM 588 C CA . GLU A 1 82 ? 39.590 -28.632 36.716 1.00 49.47 82 GLU A CA 1
ATOM 589 C C . GLU A 1 82 ? 38.813 -29.704 35.925 1.00 49.47 82 GLU A C 1
ATOM 591 O O . GLU A 1 82 ? 39.423 -30.456 35.156 1.00 49.47 82 GLU A O 1
ATOM 596 N N . PRO A 1 83 ? 37.504 -29.880 36.181 1.00 53.22 83 PRO A N 1
ATOM 597 C CA . PRO A 1 83 ? 36.698 -30.942 35.587 1.00 53.22 83 PRO A CA 1
ATOM 598 C C . PRO A 1 83 ? 36.643 -30.817 34.062 1.00 53.22 83 PRO A C 1
ATOM 600 O O . PRO A 1 83 ? 36.655 -29.718 33.518 1.00 53.22 83 PRO A O 1
ATOM 603 N N . ALA A 1 84 ? 36.579 -31.971 33.393 1.00 58.34 84 ALA A N 1
ATOM 604 C CA . ALA A 1 84 ? 36.559 -32.102 31.940 1.00 58.34 84 ALA A CA 1
ATOM 605 C C . ALA A 1 84 ? 35.638 -31.061 31.264 1.00 58.34 84 ALA A C 1
ATOM 607 O O . ALA A 1 84 ? 34.481 -30.928 31.680 1.00 58.34 84 ALA A O 1
ATOM 608 N N . PRO A 1 85 ? 36.115 -30.345 30.227 1.00 56.19 85 PRO A N 1
ATOM 609 C CA . PRO A 1 85 ? 35.296 -29.378 29.515 1.00 56.19 85 PRO A CA 1
ATOM 610 C C . PRO A 1 85 ? 34.081 -30.082 28.888 1.00 56.19 85 PRO A C 1
ATOM 612 O O . PRO A 1 85 ? 34.236 -31.158 28.296 1.00 56.19 85 PRO A O 1
ATOM 615 N N . PRO A 1 86 ? 32.868 -29.514 29.010 1.00 60.81 86 PRO A N 1
ATOM 616 C CA . PRO A 1 86 ? 31.719 -29.993 28.259 1.00 60.81 86 PRO A CA 1
ATOM 617 C C . PRO A 1 86 ? 32.007 -29.870 26.758 1.00 60.81 86 PRO A C 1
ATOM 619 O O . PRO A 1 86 ? 32.685 -28.944 26.314 1.00 60.81 86 PRO A O 1
ATOM 622 N N . ALA A 1 87 ? 31.510 -30.844 25.996 1.00 56.62 87 ALA A N 1
ATOM 623 C CA . ALA A 1 87 ? 31.657 -30.932 24.548 1.00 56.62 87 ALA A CA 1
ATOM 624 C C . ALA A 1 87 ? 31.372 -29.582 23.852 1.00 56.62 87 ALA A C 1
ATOM 626 O O . ALA A 1 87 ? 30.462 -28.867 24.282 1.00 56.62 87 ALA A O 1
ATOM 627 N N . PRO A 1 88 ? 32.117 -29.234 22.785 1.00 52.34 88 PRO A N 1
ATOM 62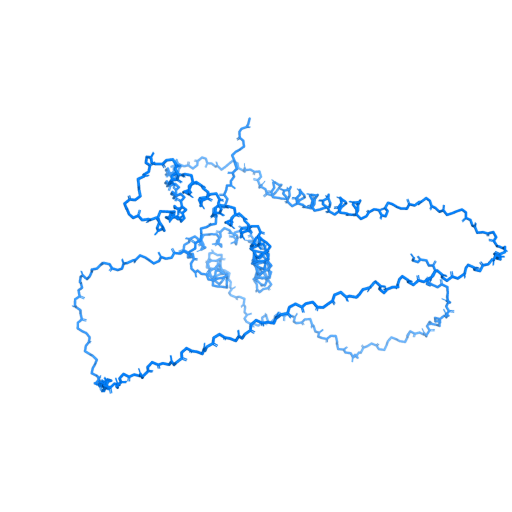8 C CA . PRO A 1 88 ? 31.954 -27.963 22.089 1.00 52.34 88 PRO A CA 1
ATOM 629 C C . PRO A 1 88 ? 30.508 -27.798 21.610 1.00 52.34 88 PRO A C 1
ATOM 631 O O . PRO A 1 88 ? 29.964 -28.662 20.917 1.00 52.34 88 PRO A O 1
ATOM 634 N N . ALA A 1 89 ? 29.889 -26.680 21.993 1.00 61.59 89 ALA A N 1
ATOM 635 C CA . ALA A 1 89 ? 28.661 -26.205 21.377 1.00 61.59 89 ALA A CA 1
ATOM 636 C C . ALA A 1 89 ? 28.898 -26.016 19.863 1.00 61.59 89 ALA A C 1
ATOM 638 O O . ALA A 1 89 ? 30.029 -25.727 19.461 1.00 61.59 89 ALA A O 1
ATOM 639 N N . PRO A 1 90 ? 27.877 -26.186 19.004 1.00 56.72 90 PRO A N 1
ATOM 640 C CA . PRO A 1 90 ? 28.008 -25.949 17.571 1.00 56.72 90 PRO A CA 1
ATOM 641 C C . PRO A 1 90 ? 28.191 -24.443 17.311 1.00 56.72 90 PRO A C 1
ATOM 643 O O . PRO A 1 90 ? 27.240 -23.720 17.034 1.00 56.72 90 PRO A O 1
ATOM 646 N N . ASP A 1 91 ? 29.432 -23.973 17.425 1.00 59.75 91 ASP A N 1
ATOM 647 C CA . ASP A 1 91 ? 29.870 -22.589 17.199 1.00 59.75 91 ASP A CA 1
ATOM 648 C C . ASP A 1 91 ? 30.194 -22.298 15.725 1.00 59.75 91 ASP A C 1
ATOM 650 O O . ASP A 1 91 ? 30.884 -21.332 15.410 1.00 59.75 91 ASP A O 1
ATOM 654 N N . SER A 1 92 ? 29.685 -23.106 14.789 1.00 72.81 92 SER A N 1
ATOM 655 C CA . SER A 1 92 ? 29.724 -22.694 13.387 1.00 72.81 92 SER A CA 1
ATOM 656 C C . SER A 1 92 ? 28.646 -21.638 13.176 1.00 72.81 92 SER A C 1
ATOM 658 O O . SER A 1 92 ? 27.466 -21.890 13.435 1.00 72.81 92 SER A O 1
ATOM 660 N N . GLU A 1 93 ? 29.030 -20.452 12.704 1.00 74.50 93 GLU A N 1
ATOM 661 C CA . GLU A 1 93 ? 28.081 -19.411 12.293 1.00 74.50 93 GLU A CA 1
ATOM 662 C C . GLU A 1 93 ? 27.021 -19.965 11.328 1.00 74.50 93 GLU A C 1
ATOM 664 O O . GLU A 1 93 ? 25.859 -19.575 11.408 1.00 74.50 93 GLU A O 1
ATOM 669 N N . GLU A 1 94 ? 27.374 -20.958 10.507 1.00 77.81 94 GLU A N 1
ATOM 670 C CA . GLU A 1 94 ? 26.436 -21.677 9.638 1.00 77.81 94 GLU A CA 1
ATOM 671 C C . GLU A 1 94 ? 25.303 -22.353 10.418 1.00 77.81 94 GLU A C 1
ATOM 673 O O . GLU A 1 94 ? 24.143 -22.231 10.032 1.00 77.81 94 GLU A O 1
ATOM 678 N N . ALA A 1 95 ? 25.595 -22.982 11.561 1.00 81.81 95 ALA A N 1
ATOM 679 C CA . ALA A 1 95 ? 24.568 -23.602 12.398 1.00 81.81 95 ALA A CA 1
ATOM 680 C C . ALA A 1 95 ? 23.634 -22.548 13.021 1.00 81.81 95 ALA A C 1
ATOM 682 O O . ALA A 1 95 ? 22.438 -22.794 13.194 1.00 81.81 95 ALA A O 1
ATOM 683 N N . ARG A 1 96 ? 24.150 -21.345 13.319 1.00 79.00 96 ARG A N 1
ATOM 684 C CA . ARG A 1 96 ? 23.338 -20.222 13.821 1.00 79.00 96 ARG A CA 1
ATOM 685 C C . ARG A 1 96 ? 22.445 -19.635 12.727 1.00 79.00 96 ARG A C 1
ATOM 687 O O . ARG A 1 96 ? 21.284 -19.327 13.007 1.00 79.00 96 ARG A O 1
ATOM 694 N N . VAL A 1 97 ? 22.954 -19.513 11.499 1.00 85.06 97 VAL A N 1
ATOM 695 C CA . VAL A 1 97 ? 22.191 -19.051 10.325 1.00 85.06 97 VAL A CA 1
ATOM 696 C C . VAL A 1 97 ? 21.098 -20.057 9.963 1.00 85.06 97 VAL A C 1
ATOM 698 O O . VAL A 1 97 ? 19.950 -19.674 9.730 1.00 85.06 97 VAL A O 1
ATOM 701 N N . GLU A 1 98 ? 21.410 -21.351 9.997 1.00 89.38 98 GLU A N 1
ATOM 702 C CA . GLU A 1 98 ? 20.430 -22.404 9.731 1.00 89.38 98 GLU A CA 1
ATOM 703 C C . GLU A 1 98 ? 19.328 -22.417 10.804 1.00 89.38 98 GLU A C 1
ATOM 705 O O . GLU A 1 98 ? 18.135 -22.467 10.486 1.00 89.38 98 GLU A O 1
ATOM 710 N N . ALA A 1 99 ? 19.701 -22.264 12.079 1.00 87.94 99 ALA A N 1
ATOM 711 C CA . ALA A 1 99 ? 18.741 -22.164 13.175 1.00 87.94 99 ALA A CA 1
ATOM 712 C C . ALA A 1 99 ? 17.829 -20.929 13.047 1.00 87.94 99 ALA A C 1
ATOM 714 O O . ALA A 1 99 ? 16.632 -21.017 13.334 1.00 87.94 99 ALA A O 1
ATOM 715 N N . THR A 1 100 ? 18.357 -19.792 12.578 1.00 86.12 100 THR A N 1
ATOM 716 C CA . THR A 1 100 ? 17.555 -18.574 12.364 1.00 86.12 100 THR A CA 1
ATOM 717 C C . THR A 1 100 ? 16.623 -18.691 11.162 1.00 86.12 100 THR A C 1
ATOM 719 O O . THR A 1 100 ? 15.459 -18.309 11.286 1.00 86.12 100 THR A O 1
ATOM 722 N N . MET A 1 101 ? 17.062 -19.268 10.037 1.00 91.94 101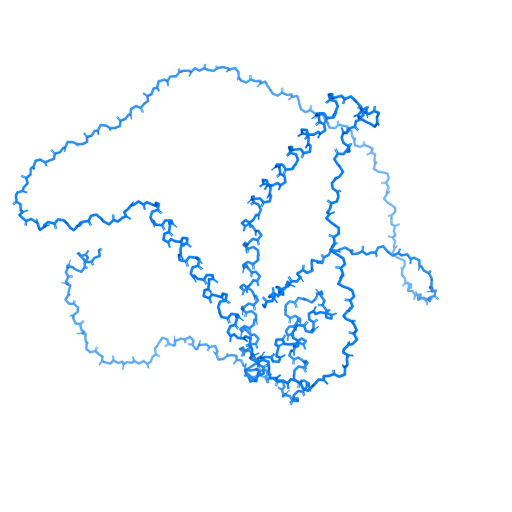 MET A N 1
ATOM 723 C CA . MET A 1 101 ? 16.165 -19.536 8.901 1.00 91.94 101 MET A CA 1
ATOM 724 C C . MET A 1 101 ? 15.019 -20.468 9.296 1.00 91.94 101 MET A C 1
ATOM 726 O O . MET A 1 101 ? 13.860 -20.182 8.995 1.00 91.94 101 MET A O 1
ATOM 730 N N . LYS A 1 102 ? 15.319 -21.532 10.044 1.00 95.19 102 LYS A N 1
ATOM 731 C CA . LYS A 1 102 ? 14.305 -22.476 10.524 1.00 95.19 102 LYS A CA 1
ATOM 732 C C . LYS A 1 102 ? 13.322 -21.831 11.505 1.00 95.19 102 LYS A C 1
ATOM 734 O O . LYS A 1 102 ? 12.124 -22.116 11.454 1.00 95.19 102 LYS A O 1
ATOM 739 N N . ALA A 1 103 ? 13.801 -20.934 12.370 1.00 89.69 103 ALA A N 1
ATOM 740 C CA . ALA A 1 103 ? 12.934 -20.149 13.246 1.00 89.69 103 ALA A CA 1
ATOM 741 C C . ALA A 1 103 ? 11.996 -19.239 12.433 1.00 89.69 103 ALA A C 1
ATOM 743 O O . ALA A 1 103 ? 10.793 -19.216 12.700 1.00 89.69 103 ALA A O 1
ATOM 744 N N . LEU A 1 104 ? 12.514 -18.565 11.399 1.00 91.25 104 LEU A N 1
ATOM 745 C CA . LEU A 1 104 ? 11.725 -17.703 10.514 1.00 91.25 104 LEU A CA 1
ATOM 746 C C . LEU A 1 104 ? 10.652 -18.493 9.747 1.00 91.25 104 LEU A C 1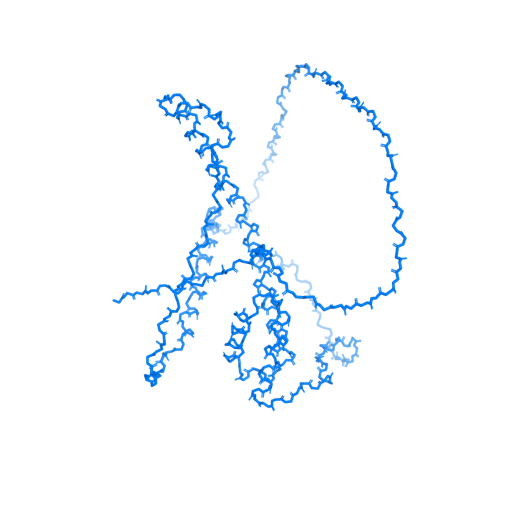
ATOM 748 O O . LEU A 1 104 ? 9.505 -18.054 9.647 1.00 91.25 104 LEU A O 1
ATOM 752 N N . GLU A 1 105 ? 11.004 -19.683 9.259 1.00 92.44 105 GLU A N 1
ATOM 753 C CA . GLU A 1 105 ? 10.077 -20.575 8.565 1.00 92.44 105 GLU A CA 1
ATOM 754 C C . GLU A 1 105 ? 8.960 -21.049 9.503 1.00 92.44 105 GLU A C 1
ATOM 756 O O . GLU A 1 105 ? 7.783 -20.946 9.153 1.00 92.44 105 GLU A O 1
ATOM 761 N N . SER A 1 106 ? 9.300 -21.466 10.729 1.00 90.81 106 SER A N 1
ATOM 762 C CA . SER A 1 106 ? 8.307 -21.886 11.728 1.00 90.81 106 SER A CA 1
ATOM 763 C C . SER A 1 106 ? 7.351 -20.757 12.121 1.00 90.81 106 SER A C 1
ATOM 765 O O . SER A 1 106 ? 6.140 -20.978 12.173 1.00 90.81 106 SER A O 1
ATOM 767 N N . LEU A 1 107 ? 7.867 -19.535 12.286 1.00 92.00 107 LEU A N 1
ATOM 768 C CA . LEU A 1 107 ? 7.057 -18.353 12.566 1.00 92.00 107 LEU A CA 1
ATOM 769 C C . LEU A 1 107 ? 6.108 -18.039 11.401 1.00 92.00 107 LEU A C 1
ATOM 771 O O . LEU A 1 107 ? 4.930 -17.761 11.618 1.00 92.00 107 LEU A O 1
ATOM 775 N N . SER A 1 108 ? 6.589 -18.137 10.157 1.00 83.81 108 SER A N 1
ATOM 776 C CA . SER A 1 108 ? 5.747 -17.936 8.971 1.00 83.81 108 SER A CA 1
ATOM 777 C C . SER A 1 108 ? 4.658 -19.010 8.837 1.00 83.81 108 SER A C 1
ATOM 779 O O . SER A 1 108 ? 3.516 -18.698 8.489 1.00 83.81 108 SER A O 1
ATOM 781 N N . ALA A 1 109 ? 4.977 -20.265 9.170 1.00 89.56 109 ALA A N 1
ATOM 782 C CA . ALA A 1 109 ? 4.042 -21.382 9.136 1.00 89.56 109 ALA A CA 1
ATOM 783 C C . ALA A 1 109 ? 2.963 -21.244 10.219 1.00 89.56 109 ALA A C 1
ATOM 785 O O . ALA A 1 109 ? 1.787 -21.493 9.948 1.00 89.56 109 ALA A O 1
ATOM 786 N N . GLU A 1 110 ? 3.339 -20.808 11.424 1.00 86.69 110 GLU A N 1
ATOM 787 C CA . GLU A 1 110 ? 2.397 -20.514 12.506 1.00 86.69 110 GLU A CA 1
ATOM 788 C C . GLU A 1 110 ? 1.460 -19.363 12.127 1.00 86.69 110 GLU A C 1
ATOM 790 O O . GLU A 1 110 ? 0.239 -19.484 12.276 1.00 86.69 110 GLU A O 1
ATOM 795 N N . TYR A 1 111 ? 2.008 -18.304 11.523 1.00 78.69 111 TYR A N 1
ATOM 796 C CA . TYR A 1 111 ? 1.222 -17.187 11.008 1.00 78.69 111 TYR A CA 1
ATOM 797 C C . TYR A 1 111 ? 0.204 -17.664 9.959 1.00 78.69 111 TYR A C 1
ATOM 799 O O . TYR A 1 111 ? -0.993 -17.425 10.107 1.00 78.69 111 TYR A O 1
ATOM 807 N N . MET A 1 112 ? 0.637 -18.439 8.957 1.00 82.38 112 MET A N 1
ATOM 808 C CA . MET A 1 112 ? -0.240 -19.032 7.931 1.00 82.38 112 MET A CA 1
ATOM 809 C C . MET A 1 112 ? -1.324 -19.953 8.513 1.00 82.38 112 MET A C 1
ATOM 811 O O . MET A 1 112 ? -2.456 -19.976 8.017 1.00 82.38 112 MET A O 1
ATOM 815 N N . ARG A 1 113 ? -1.013 -20.698 9.579 1.00 84.94 113 ARG A N 1
ATOM 816 C CA . ARG A 1 113 ? -1.966 -21.598 10.246 1.00 84.94 113 ARG A CA 1
ATOM 817 C C . ARG A 1 113 ? -3.085 -20.823 10.945 1.00 84.94 113 ARG A C 1
ATOM 819 O O . ARG A 1 113 ? -4.246 -21.216 10.839 1.00 84.94 113 ARG A O 1
ATOM 826 N N . GLY A 1 114 ? -2.759 -19.690 11.571 1.00 75.69 114 GLY A N 1
ATOM 827 C CA . GLY A 1 114 ? -3.743 -18.789 12.180 1.00 75.69 114 GLY A CA 1
ATOM 828 C C . GLY A 1 114 ? -4.784 -18.255 11.184 1.00 75.69 114 GLY A C 1
ATOM 829 O O . GLY A 1 114 ? -5.969 -18.170 11.516 1.00 75.69 114 GLY A O 1
ATOM 830 N N . TYR A 1 115 ? -4.385 -17.979 9.936 1.00 69.81 115 TYR A N 1
ATOM 831 C CA . TYR A 1 115 ? -5.318 -17.541 8.883 1.00 69.81 115 TYR A CA 1
ATOM 832 C C . TYR A 1 115 ? -6.236 -18.653 8.373 1.00 69.81 115 TYR A C 1
ATOM 834 O O . TYR A 1 115 ? -7.390 -18.387 8.044 1.00 69.81 115 TYR A O 1
ATOM 842 N N . GLN A 1 116 ? -5.764 -19.900 8.305 1.00 70.50 116 GLN A N 1
ATOM 843 C CA . GLN A 1 116 ? -6.630 -21.015 7.901 1.00 70.50 116 GLN A CA 1
ATOM 844 C C . GLN A 1 116 ? -7.637 -21.378 8.991 1.00 70.50 116 GLN A C 1
ATOM 846 O O . GLN A 1 116 ? -8.771 -21.733 8.685 1.00 70.50 116 GLN A O 1
ATOM 851 N N . GLN A 1 117 ? -7.246 -21.260 10.259 1.00 68.00 117 GLN A N 1
ATOM 852 C CA . GLN A 1 117 ? -8.078 -21.690 11.381 1.00 68.00 117 GLN A CA 1
ATOM 853 C C . GLN A 1 117 ? -9.138 -20.659 11.790 1.00 68.00 117 GLN A C 1
ATOM 855 O O . GLN A 1 117 ? -10.111 -21.002 12.455 1.00 68.00 117 GLN A O 1
ATOM 860 N N . THR A 1 118 ? -8.975 -19.405 11.365 1.00 54.09 118 THR A N 1
ATOM 861 C CA . THR A 1 118 ? -9.973 -18.342 11.546 1.00 54.09 118 THR A CA 1
ATOM 862 C C . THR A 1 118 ? -10.913 -18.183 10.359 1.00 54.09 118 THR A C 1
ATOM 864 O O . THR A 1 118 ? -11.759 -17.296 10.412 1.00 54.09 118 THR A O 1
ATOM 867 N N . GLN A 1 119 ? -10.843 -19.032 9.322 1.00 50.09 119 GLN A N 1
ATOM 868 C CA . GLN A 1 119 ? -11.976 -19.148 8.403 1.00 50.09 119 GLN A CA 1
ATOM 869 C C . GLN A 1 119 ? -13.131 -19.781 9.184 1.00 50.09 119 GLN A C 1
ATOM 871 O O . GLN A 1 119 ? -13.047 -20.967 9.510 1.00 50.09 119 GLN A O 1
ATOM 876 N N . PRO A 1 120 ? -14.184 -19.020 9.539 1.00 56.34 120 PRO A N 1
ATOM 877 C CA . PRO A 1 120 ? -15.343 -19.618 10.167 1.00 56.34 120 PRO A CA 1
ATOM 878 C C . PRO A 1 120 ? -15.878 -20.680 9.212 1.00 56.34 120 PRO A C 1
ATOM 880 O O . PRO A 1 120 ? -16.092 -20.413 8.027 1.00 56.34 120 PRO A O 1
ATOM 883 N N . GLU A 1 121 ? -16.047 -21.889 9.739 1.00 51.25 121 GLU A N 1
ATOM 884 C CA . GLU A 1 121 ? -16.739 -22.988 9.086 1.00 51.25 121 GLU A CA 1
ATOM 885 C C . GLU A 1 121 ? -18.027 -22.419 8.482 1.00 51.25 121 GLU A C 1
ATOM 887 O O . GLU A 1 121 ? -18.854 -21.845 9.196 1.00 51.25 121 GLU A O 1
ATOM 892 N N . ALA A 1 122 ? -18.112 -22.436 7.150 1.00 47.12 122 ALA A N 1
ATOM 893 C CA . ALA A 1 122 ? -19.165 -21.769 6.406 1.00 47.12 122 ALA A CA 1
ATOM 894 C C . ALA A 1 122 ? -20.519 -22.326 6.855 1.00 47.12 122 ALA A C 1
ATOM 896 O O . ALA A 1 122 ? -20.939 -23.401 6.428 1.00 47.12 122 ALA A O 1
ATOM 897 N N . VAL A 1 123 ? -21.198 -21.592 7.735 1.00 60.38 123 VAL A N 1
ATOM 898 C CA . VAL A 1 123 ? -22.596 -21.841 8.078 1.00 60.38 123 VAL A CA 1
ATOM 899 C C . VAL A 1 123 ? -23.344 -21.880 6.744 1.00 60.38 123 VAL A C 1
ATOM 901 O O . VAL A 1 123 ? -23.154 -20.947 5.959 1.00 60.38 123 VAL A O 1
ATOM 904 N N . PRO A 1 124 ? -24.122 -22.932 6.427 1.00 49.62 124 PRO A N 1
ATOM 905 C CA . PRO A 1 124 ? -24.816 -23.037 5.151 1.00 49.62 124 PRO A CA 1
ATOM 906 C C . PRO A 1 124 ? -25.759 -21.844 5.008 1.00 49.62 124 PRO A C 1
ATOM 908 O O . PRO A 1 124 ? -26.843 -21.798 5.587 1.00 49.62 124 PRO A O 1
ATOM 911 N N . ILE A 1 125 ? -25.296 -20.840 4.268 1.00 51.53 125 ILE A N 1
ATOM 912 C CA . ILE A 1 125 ? -26.070 -19.657 3.933 1.00 51.53 125 ILE A CA 1
ATOM 913 C C . ILE A 1 125 ? -27.195 -20.168 3.024 1.00 51.53 125 ILE A C 1
ATOM 915 O O . ILE A 1 125 ? -26.895 -20.875 2.055 1.00 51.53 125 ILE A O 1
ATOM 919 N N . PRO A 1 126 ? -28.476 -19.881 3.323 1.00 61.66 126 PRO A N 1
ATOM 920 C CA . PRO A 1 126 ? -29.575 -20.232 2.432 1.00 61.66 126 PRO A CA 1
ATOM 921 C C . PRO A 1 126 ? -29.241 -19.702 1.042 1.00 61.66 126 PRO A C 1
ATOM 923 O O . PRO A 1 126 ? -28.932 -18.519 0.922 1.00 61.66 126 PRO A O 1
ATOM 926 N N . VAL A 1 127 ? -29.242 -20.597 0.046 1.00 55.06 127 VAL A N 1
ATOM 927 C CA . VAL A 1 127 ? -28.855 -20.344 -1.350 1.00 55.06 127 VAL A CA 1
ATOM 928 C C . VAL A 1 127 ? -29.409 -18.983 -1.786 1.00 55.06 127 VAL A C 1
ATOM 930 O O . VAL A 1 127 ? -30.613 -18.876 -2.035 1.00 55.06 127 VAL A O 1
ATOM 933 N N . PRO A 1 128 ? -28.576 -17.925 -1.833 1.00 56.91 128 PRO A N 1
ATOM 934 C CA . PRO A 1 128 ? -29.015 -16.640 -2.338 1.00 56.91 128 PRO A CA 1
ATOM 935 C C . PRO A 1 128 ? -29.372 -16.840 -3.808 1.00 56.91 128 PRO A C 1
ATOM 937 O O . PRO A 1 128 ? -28.697 -17.599 -4.511 1.00 56.91 128 PRO A O 1
ATOM 940 N N . ALA A 1 129 ? -30.432 -16.175 -4.270 1.00 70.88 129 ALA A N 1
ATOM 941 C CA . ALA A 1 129 ? -30.744 -16.084 -5.692 1.00 70.88 129 ALA A CA 1
ATOM 942 C C . ALA A 1 129 ? -29.448 -15.819 -6.489 1.00 70.88 129 ALA A C 1
ATOM 944 O O . ALA A 1 129 ? -28.611 -15.056 -5.997 1.00 70.88 129 ALA A O 1
ATOM 945 N N . PRO A 1 130 ? -29.252 -16.469 -7.654 1.00 67.69 130 PRO A N 1
ATOM 946 C CA . PRO A 1 130 ? -27.984 -16.490 -8.376 1.00 67.69 130 PRO A CA 1
ATOM 947 C C . PRO A 1 130 ? -27.398 -15.086 -8.448 1.00 67.69 130 PRO A C 1
ATOM 949 O O . PRO A 1 130 ? -27.975 -14.191 -9.068 1.00 67.69 130 PRO A O 1
ATOM 952 N N . ALA A 1 131 ? -26.283 -14.896 -7.738 1.00 62.16 131 ALA A N 1
ATOM 953 C CA . ALA A 1 131 ? -25.580 -13.630 -7.729 1.00 62.16 131 ALA A CA 1
ATOM 954 C C . ALA A 1 131 ? -25.252 -13.266 -9.187 1.00 62.16 131 ALA A C 1
ATOM 956 O O . ALA A 1 131 ? -24.826 -14.151 -9.942 1.00 62.16 131 ALA A O 1
ATOM 957 N N . PRO A 1 132 ? -25.483 -12.009 -9.610 1.00 72.31 132 PRO A N 1
ATOM 958 C CA . PRO A 1 132 ? -25.129 -11.563 -10.950 1.00 72.31 132 PRO A CA 1
ATOM 959 C C . PRO A 1 132 ? -23.673 -11.939 -11.230 1.00 72.31 132 PRO A C 1
ATOM 961 O O . PRO A 1 132 ? -22.825 -11.821 -10.343 1.00 72.31 132 PRO A O 1
ATOM 964 N N . ALA A 1 133 ? -23.420 -12.458 -12.436 1.00 73.25 133 ALA A N 1
ATOM 965 C CA . ALA A 1 133 ? -22.117 -12.971 -12.838 1.00 73.25 133 ALA A CA 1
ATOM 966 C C . ALA A 1 133 ? -21.008 -11.995 -12.402 1.00 73.25 133 ALA A C 1
ATOM 968 O O . ALA A 1 133 ? -21.148 -10.793 -12.656 1.00 73.25 133 ALA A O 1
ATOM 969 N N . PRO A 1 134 ? -19.952 -12.475 -11.714 1.00 64.25 134 PRO A N 1
ATOM 970 C CA . PRO A 1 134 ? -18.886 -11.612 -11.228 1.00 64.25 134 PRO A CA 1
ATOM 971 C C . PRO A 1 134 ? -18.367 -10.773 -12.392 1.00 64.25 134 PRO A C 1
ATOM 973 O O . PRO A 1 134 ? -18.070 -11.308 -13.463 1.00 64.25 134 PRO A O 1
ATOM 976 N N . ALA A 1 135 ? -18.324 -9.454 -12.189 1.00 71.69 135 ALA A N 1
ATOM 977 C CA . ALA A 1 135 ? -17.815 -8.527 -13.187 1.00 71.69 135 ALA A CA 1
ATOM 978 C C . ALA A 1 135 ? -16.427 -9.003 -13.656 1.00 71.69 135 ALA A C 1
ATOM 980 O O . ALA A 1 135 ? -15.651 -9.496 -12.828 1.00 71.69 135 ALA A O 1
ATOM 981 N N . PRO A 1 136 ? -16.118 -8.903 -14.963 1.00 72.94 136 PRO A N 1
ATOM 982 C CA . PRO A 1 136 ? -14.845 -9.356 -15.502 1.00 72.94 136 PRO A CA 1
ATOM 983 C C . PRO A 1 136 ? -13.705 -8.745 -14.689 1.00 72.94 136 PRO A C 1
ATOM 985 O O . PRO A 1 136 ? -13.649 -7.529 -14.497 1.00 72.94 136 PRO A O 1
ATOM 988 N N . VAL A 1 137 ? -12.830 -9.611 -14.170 1.00 61.09 137 VAL A N 1
ATOM 989 C CA . VAL A 1 137 ? -11.641 -9.201 -13.420 1.00 61.09 137 VAL A CA 1
ATOM 990 C C . VAL A 1 137 ? -10.882 -8.193 -14.291 1.00 61.09 137 VAL A C 1
ATOM 992 O O . VAL A 1 137 ? -10.650 -8.499 -15.465 1.00 61.09 137 VAL A O 1
ATOM 995 N N . PRO A 1 138 ? -10.532 -6.998 -13.774 1.00 65.00 138 PRO A N 1
ATOM 996 C CA . PRO A 1 138 ? -9.765 -6.022 -14.533 1.00 65.00 138 PRO A CA 1
ATOM 997 C C . PRO A 1 138 ? -8.519 -6.703 -15.091 1.00 65.00 138 PRO A C 1
ATOM 999 O O . PRO A 1 138 ? -7.788 -7.350 -14.339 1.00 65.00 138 PRO A O 1
ATOM 1002 N N . ALA A 1 139 ? -8.307 -6.596 -16.404 1.00 63.75 139 ALA A N 1
ATOM 1003 C CA . ALA A 1 139 ? -7.111 -7.131 -17.033 1.00 63.75 139 ALA A CA 1
ATOM 1004 C C . ALA A 1 139 ? -5.873 -6.602 -16.282 1.00 63.75 139 ALA A C 1
ATOM 1006 O O . ALA A 1 139 ? -5.870 -5.425 -15.897 1.00 63.75 139 ALA A O 1
ATOM 1007 N N . PRO A 1 140 ? -4.857 -7.449 -16.024 1.00 60.41 140 PRO A N 1
ATOM 1008 C CA . PRO A 1 140 ? -3.640 -7.013 -15.354 1.00 60.41 140 PRO A CA 1
ATOM 1009 C C . PRO A 1 140 ? -3.103 -5.780 -16.079 1.00 60.41 140 PRO A C 1
ATOM 1011 O O . PRO A 1 140 ? -3.007 -5.781 -17.307 1.00 60.41 140 PRO A O 1
ATOM 1014 N N . ALA A 1 141 ? -2.824 -4.718 -15.319 1.00 65.38 141 ALA A N 1
ATOM 1015 C CA . ALA A 1 141 ? -2.259 -3.496 -15.869 1.00 65.38 141 ALA A CA 1
ATOM 1016 C C . ALA A 1 141 ? -1.019 -3.869 -16.690 1.00 65.38 141 ALA A C 1
ATOM 1018 O O . ALA A 1 141 ? -0.138 -4.568 -16.184 1.00 65.38 141 ALA A O 1
ATOM 1019 N N . SER A 1 142 ? -1.002 -3.471 -17.964 1.00 63.75 142 SER A N 1
ATOM 1020 C CA . SER A 1 142 ? 0.097 -3.767 -18.878 1.00 63.75 142 SER A CA 1
ATOM 1021 C C . SER A 1 142 ? 1.415 -3.375 -18.219 1.00 63.75 142 SER A C 1
ATOM 1023 O O . SER A 1 142 ? 1.573 -2.230 -17.793 1.00 63.75 142 SER A O 1
ATOM 1025 N N . ALA A 1 143 ? 2.344 -4.328 -18.108 1.00 67.25 143 ALA A N 1
ATOM 1026 C CA . ALA A 1 143 ? 3.690 -4.037 -17.636 1.00 67.25 143 ALA A CA 1
ATOM 1027 C C . ALA A 1 143 ? 4.283 -2.892 -18.479 1.00 67.25 143 ALA A C 1
ATOM 1029 O O . ALA A 1 143 ? 3.987 -2.826 -19.680 1.00 67.25 143 ALA A O 1
ATOM 1030 N N . PRO A 1 144 ? 5.084 -1.989 -17.884 1.00 74.38 144 PRO A N 1
ATOM 1031 C CA . PRO A 1 144 ? 5.709 -0.906 -18.631 1.00 74.38 144 PRO A CA 1
ATOM 1032 C C . PRO A 1 144 ? 6.474 -1.499 -19.818 1.00 74.38 144 PRO A C 1
ATOM 1034 O O . PRO A 1 144 ? 7.363 -2.333 -19.648 1.00 74.38 144 PRO A O 1
ATOM 1037 N N . GLN A 1 145 ? 6.071 -1.119 -21.030 1.00 77.75 145 GLN A N 1
ATOM 1038 C CA . GLN A 1 145 ? 6.733 -1.563 -22.248 1.00 77.75 145 GLN A CA 1
ATOM 1039 C C . GLN A 1 145 ? 8.022 -0.760 -22.396 1.00 77.75 145 GLN A C 1
ATOM 1041 O O . GLN A 1 145 ? 7.998 0.411 -22.771 1.00 77.75 145 GLN A O 1
ATOM 1046 N N . THR A 1 146 ? 9.149 -1.379 -22.059 1.00 80.31 146 THR A N 1
ATOM 1047 C CA . THR A 1 146 ? 10.461 -0.806 -22.352 1.00 80.31 146 THR A CA 1
ATOM 1048 C C . THR A 1 146 ? 10.736 -0.976 -23.838 1.00 80.31 146 THR A C 1
ATOM 1050 O O . THR A 1 146 ? 10.814 -2.097 -24.338 1.00 80.31 146 THR A O 1
ATOM 1053 N N . ASP A 1 147 ? 10.880 0.139 -24.547 1.00 86.12 147 ASP A N 1
ATOM 1054 C CA . ASP A 1 147 ? 11.309 0.127 -25.939 1.00 86.12 147 ASP A CA 1
ATOM 1055 C C . ASP A 1 147 ? 12.826 -0.101 -26.011 1.00 86.12 147 ASP A C 1
ATOM 1057 O O . ASP A 1 147 ? 13.631 0.804 -25.781 1.00 86.12 147 ASP A O 1
ATOM 1061 N N . PHE A 1 148 ? 13.217 -1.342 -26.299 1.00 81.81 148 PHE A N 1
ATOM 1062 C CA . PHE A 1 148 ? 14.621 -1.738 -26.424 1.00 81.81 148 PHE A CA 1
ATOM 1063 C C . PHE A 1 148 ? 15.276 -1.241 -27.721 1.00 81.81 148 PHE A C 1
ATOM 1065 O O . PHE A 1 148 ? 16.502 -1.315 -27.830 1.00 81.81 148 PHE A O 1
ATOM 1072 N N . LEU A 1 149 ? 14.494 -0.747 -28.689 1.00 84.75 149 LEU A N 1
ATOM 1073 C CA . LEU A 1 149 ? 14.985 -0.321 -30.002 1.00 84.75 149 LEU A CA 1
ATOM 1074 C C . LEU A 1 149 ? 15.311 1.172 -30.068 1.00 84.75 149 LEU A C 1
ATOM 1076 O O . LEU A 1 149 ? 15.918 1.617 -31.034 1.00 84.75 149 LEU A O 1
ATOM 1080 N N . LYS A 1 150 ? 14.990 1.943 -29.025 1.00 85.25 150 LYS A N 1
ATOM 1081 C CA . LYS A 1 150 ? 15.159 3.404 -29.001 1.00 85.25 150 LYS A CA 1
ATOM 1082 C C . LYS A 1 150 ? 16.596 3.896 -29.248 1.00 85.25 150 LYS A C 1
ATOM 1084 O O .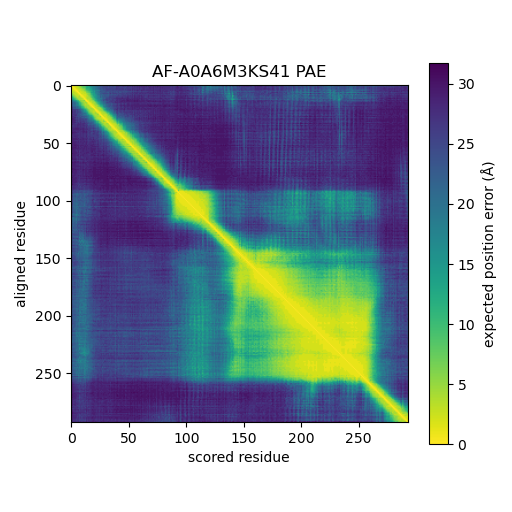 LYS A 1 150 ? 16.785 5.035 -29.657 1.00 85.25 150 LYS A O 1
ATOM 1089 N N . ASN A 1 151 ? 17.597 3.052 -28.992 1.00 82.19 151 ASN A N 1
ATOM 1090 C CA . ASN A 1 151 ? 19.015 3.371 -29.196 1.00 82.19 151 ASN A CA 1
ATOM 1091 C C . ASN A 1 151 ? 19.607 2.737 -30.464 1.00 82.19 151 ASN A C 1
ATOM 1093 O O . ASN A 1 151 ? 20.817 2.832 -30.676 1.00 82.19 151 ASN A O 1
ATOM 1097 N N . LEU A 1 152 ? 18.796 2.060 -31.281 1.00 84.69 152 LEU A N 1
ATOM 1098 C CA . LEU A 1 152 ? 19.248 1.564 -32.572 1.00 84.69 152 LEU A CA 1
ATOM 1099 C C . LEU A 1 152 ? 19.070 2.631 -33.654 1.00 84.69 152 LEU A C 1
ATOM 1101 O O . LEU A 1 152 ? 18.099 3.386 -33.609 1.00 84.69 152 LEU A O 1
ATOM 1105 N N . PRO A 1 153 ? 19.986 2.698 -34.637 1.00 85.38 153 PRO A N 1
ATOM 1106 C CA . PRO A 1 153 ? 19.736 3.488 -35.830 1.00 85.38 153 PRO A CA 1
ATOM 1107 C C . PRO A 1 153 ? 18.474 2.952 -36.517 1.00 85.38 153 PRO A C 1
ATOM 1109 O O . PRO A 1 153 ? 18.304 1.740 -36.634 1.00 85.38 153 PRO A O 1
ATOM 1112 N N . GLU A 1 154 ? 17.592 3.848 -36.958 1.00 86.75 154 GLU A N 1
ATOM 1113 C CA . GLU A 1 154 ? 16.302 3.485 -37.571 1.00 86.75 154 GLU A CA 1
ATOM 1114 C C . GLU A 1 154 ? 16.475 2.596 -38.818 1.00 86.75 154 GLU A C 1
ATOM 1116 O O . GLU A 1 154 ? 15.612 1.774 -39.119 1.00 86.75 154 GLU A O 1
ATOM 1121 N N . ASP A 1 155 ? 17.636 2.689 -39.474 1.00 88.62 155 ASP A N 1
ATOM 1122 C CA . ASP A 1 155 ? 18.017 1.908 -40.655 1.00 88.62 155 ASP A CA 1
ATOM 1123 C C . ASP A 1 155 ? 18.771 0.601 -40.325 1.00 88.62 155 ASP A C 1
ATOM 1125 O O . ASP A 1 155 ? 19.396 -0.000 -41.203 1.00 88.62 155 ASP A O 1
ATOM 1129 N N . ALA A 1 156 ? 18.783 0.161 -39.062 1.00 87.25 156 ALA A N 1
ATOM 1130 C CA . ALA A 1 156 ? 19.458 -1.073 -38.665 1.00 87.25 156 ALA A CA 1
ATOM 1131 C C . ALA A 1 156 ? 18.833 -2.298 -39.359 1.00 87.25 156 ALA A C 1
ATOM 1133 O O . ALA A 1 156 ? 17.687 -2.664 -39.090 1.00 87.25 156 ALA A O 1
ATOM 1134 N N . ASP A 1 157 ? 19.601 -2.978 -40.215 1.00 90.75 157 ASP A N 1
ATOM 1135 C CA . ASP A 1 157 ? 19.159 -4.225 -40.841 1.00 90.75 157 ASP A CA 1
ATOM 1136 C C . ASP A 1 157 ? 19.126 -5.355 -39.802 1.00 90.75 157 ASP A C 1
ATOM 1138 O O . ASP A 1 157 ? 20.154 -5.901 -39.398 1.00 90.75 157 ASP A O 1
ATOM 1142 N N . LEU A 1 158 ? 17.920 -5.738 -39.379 1.00 89.75 158 LEU A N 1
ATOM 1143 C CA . LEU A 1 158 ? 17.701 -6.857 -38.457 1.00 89.75 158 LEU A CA 1
ATOM 1144 C C . LEU A 1 158 ? 18.084 -8.219 -39.064 1.00 89.75 158 LEU A C 1
ATOM 1146 O O . LEU A 1 158 ? 18.165 -9.210 -38.333 1.00 89.75 158 LEU A O 1
ATOM 1150 N N . SER A 1 159 ? 18.320 -8.280 -40.377 1.00 93.25 159 SER A N 1
ATOM 1151 C CA . SER A 1 159 ? 18.818 -9.473 -41.071 1.00 93.25 159 SER A CA 1
ATOM 1152 C C . SER A 1 159 ? 20.321 -9.674 -40.864 1.00 93.25 159 SER A C 1
ATOM 1154 O O . SER A 1 159 ? 20.819 -10.791 -41.035 1.00 93.25 159 SER A O 1
ATOM 1156 N N . ASP A 1 160 ? 21.053 -8.622 -40.480 1.00 95.62 160 ASP A N 1
ATOM 1157 C CA . ASP A 1 160 ? 22.471 -8.722 -40.176 1.00 95.62 160 ASP A CA 1
ATOM 1158 C C . ASP A 1 160 ? 22.699 -9.388 -38.811 1.00 95.62 160 ASP A C 1
ATOM 1160 O O . ASP A 1 160 ? 22.186 -8.991 -37.758 1.00 95.62 160 ASP A O 1
ATOM 1164 N N . ARG A 1 161 ? 23.538 -10.425 -38.823 1.00 95.81 161 ARG A N 1
ATOM 1165 C CA . ARG A 1 161 ? 23.841 -11.230 -37.639 1.00 95.81 161 ARG A CA 1
ATOM 1166 C C . ARG A 1 161 ? 24.543 -10.412 -36.555 1.00 95.81 161 ARG A C 1
ATOM 1168 O O . ARG A 1 161 ? 24.346 -10.699 -35.372 1.00 95.81 161 ARG A O 1
ATOM 1175 N N . GLN A 1 162 ? 25.383 -9.442 -36.923 1.00 93.75 162 GLN A N 1
ATOM 1176 C CA . GLN A 1 162 ? 26.107 -8.627 -35.941 1.00 93.75 162 GLN A CA 1
ATOM 1177 C C . GLN A 1 162 ? 25.161 -7.651 -35.234 1.00 93.75 162 GLN A C 1
ATOM 1179 O O . GLN A 1 162 ? 25.201 -7.535 -34.003 1.00 93.75 162 GLN A O 1
ATOM 1184 N N . THR A 1 163 ? 24.259 -7.032 -35.992 1.00 90.44 163 THR A N 1
ATOM 1185 C CA . THR A 1 163 ? 23.196 -6.159 -35.485 1.00 90.44 163 THR A CA 1
ATOM 1186 C C . THR A 1 163 ? 22.276 -6.912 -34.524 1.00 90.44 163 THR A C 1
ATOM 1188 O O . THR A 1 163 ? 22.114 -6.490 -33.376 1.00 90.44 163 THR A O 1
ATOM 1191 N N . LEU A 1 164 ? 21.773 -8.090 -34.912 1.00 92.88 164 LEU A N 1
ATOM 1192 C CA . LEU A 1 164 ? 20.936 -8.916 -34.034 1.00 92.88 164 LEU A CA 1
ATOM 1193 C C . LEU A 1 164 ? 21.663 -9.310 -32.737 1.00 92.88 164 LEU A C 1
ATOM 1195 O O . LEU A 1 164 ? 21.084 -9.239 -31.654 1.00 92.88 164 LEU A O 1
ATOM 1199 N N . ASN A 1 165 ? 22.940 -9.698 -32.820 1.00 93.06 165 ASN A N 1
ATOM 1200 C CA . ASN A 1 165 ? 23.718 -10.067 -31.636 1.00 93.06 165 ASN A CA 1
ATOM 1201 C C . ASN A 1 165 ? 23.914 -8.873 -30.685 1.00 93.06 165 ASN A C 1
ATOM 1203 O O . ASN A 1 165 ? 23.842 -9.028 -29.467 1.00 93.06 165 ASN A O 1
ATOM 1207 N N . THR A 1 166 ? 24.111 -7.671 -31.228 1.00 91.31 166 THR A N 1
ATOM 1208 C CA . THR A 1 166 ? 24.191 -6.434 -30.436 1.00 91.31 166 THR A CA 1
ATOM 1209 C C . THR A 1 166 ? 22.883 -6.166 -29.691 1.00 91.31 166 THR A C 1
ATOM 1211 O O . THR A 1 166 ? 22.913 -5.907 -28.487 1.00 91.31 166 THR A O 1
ATOM 1214 N N . ILE A 1 167 ? 21.735 -6.315 -30.365 1.00 91.50 167 ILE A N 1
ATOM 1215 C CA . ILE A 1 167 ? 20.409 -6.171 -29.742 1.00 91.50 167 ILE A CA 1
ATOM 1216 C C . ILE A 1 167 ? 20.225 -7.195 -28.622 1.00 91.50 167 ILE A C 1
ATOM 1218 O O . ILE A 1 167 ? 19.834 -6.829 -27.516 1.00 91.50 167 ILE A O 1
ATOM 1222 N N . LEU A 1 168 ? 20.528 -8.471 -28.876 1.00 93.25 168 LEU A N 1
ATOM 1223 C CA . LEU A 1 168 ? 20.364 -9.533 -27.880 1.00 93.25 168 LEU A CA 1
ATOM 1224 C C . LEU A 1 168 ? 21.244 -9.306 -26.646 1.00 93.25 168 LEU A C 1
ATOM 1226 O O . LEU A 1 168 ? 20.767 -9.478 -25.525 1.00 93.25 168 LEU A O 1
ATOM 1230 N N . ASN A 1 169 ? 22.489 -8.859 -26.830 1.00 93.31 169 ASN A N 1
ATOM 1231 C CA . ASN A 1 169 ? 23.369 -8.511 -25.713 1.00 93.31 169 ASN A CA 1
ATOM 1232 C C . ASN A 1 169 ? 22.852 -7.301 -24.925 1.00 93.31 169 ASN A C 1
ATOM 1234 O O . ASN A 1 169 ? 22.952 -7.297 -23.699 1.00 93.31 169 ASN A O 1
ATOM 1238 N N . HIS A 1 170 ? 22.261 -6.310 -25.599 1.00 90.44 170 HIS A N 1
ATOM 1239 C CA . HIS A 1 170 ? 21.641 -5.155 -24.946 1.00 90.44 170 HIS A CA 1
ATOM 1240 C C . HIS A 1 170 ? 20.375 -5.536 -24.161 1.00 90.44 170 HIS A C 1
ATOM 1242 O O . HIS A 1 170 ? 20.201 -5.116 -23.021 1.00 90.44 170 HIS A O 1
ATOM 1248 N N . VAL A 1 171 ? 19.505 -6.379 -24.726 1.00 91.19 171 VAL A N 1
ATOM 1249 C CA . VAL A 1 171 ? 18.324 -6.901 -24.014 1.00 91.19 171 VAL A CA 1
ATOM 1250 C C . VAL A 1 171 ? 18.753 -7.743 -22.811 1.00 91.19 171 VAL A C 1
ATOM 1252 O O . VAL A 1 171 ? 18.179 -7.609 -21.731 1.00 91.19 171 VAL A O 1
ATOM 1255 N N . TYR A 1 172 ? 19.786 -8.575 -22.966 1.00 94.19 172 TYR A N 1
ATOM 1256 C CA . TYR A 1 172 ? 20.334 -9.373 -21.873 1.00 94.19 172 TYR A CA 1
ATOM 1257 C C . TYR A 1 172 ? 20.912 -8.498 -20.752 1.00 94.19 172 TYR A C 1
ATOM 1259 O O . TYR A 1 172 ? 20.588 -8.717 -19.584 1.00 94.19 172 TYR A O 1
ATOM 1267 N N . SER A 1 173 ? 21.722 -7.485 -21.079 1.00 91.31 173 SER A N 1
ATOM 1268 C CA . SER A 1 173 ? 22.300 -6.584 -20.075 1.00 91.31 173 SER A CA 1
ATOM 1269 C C . SER A 1 173 ? 21.231 -5.741 -19.376 1.00 91.31 173 SER A C 1
ATOM 1271 O O . SER A 1 173 ? 21.252 -5.650 -18.149 1.00 91.31 173 SER A O 1
ATOM 1273 N N . ALA A 1 174 ? 20.252 -5.212 -20.117 1.00 89.50 174 ALA A N 1
ATOM 1274 C CA . ALA A 1 174 ? 19.112 -4.491 -19.552 1.00 89.50 174 ALA A CA 1
ATOM 1275 C C . ALA A 1 174 ? 18.271 -5.387 -18.627 1.00 89.50 174 ALA A C 1
ATOM 1277 O O . ALA A 1 174 ? 17.876 -4.964 -17.540 1.00 89.50 174 ALA A O 1
ATOM 1278 N N . GLY A 1 175 ? 18.045 -6.646 -19.017 1.00 90.06 175 GLY A N 1
ATOM 1279 C CA . GLY A 1 175 ? 17.367 -7.638 -18.183 1.00 90.06 175 GLY A CA 1
ATOM 1280 C C . GLY A 1 175 ? 18.130 -7.930 -16.889 1.00 90.06 175 GLY A C 1
ATOM 1281 O O . GLY A 1 175 ? 17.545 -7.895 -15.807 1.00 90.06 175 GLY A O 1
ATOM 1282 N N . MET A 1 176 ? 19.445 -8.152 -16.975 1.00 93.69 176 MET A N 1
ATOM 1283 C CA . MET A 1 176 ? 20.298 -8.375 -15.801 1.00 93.69 176 MET A CA 1
ATOM 1284 C C . MET A 1 176 ? 20.331 -7.161 -14.869 1.00 93.69 176 MET A C 1
ATOM 1286 O O . MET A 1 176 ? 20.275 -7.330 -13.650 1.00 93.69 176 MET A O 1
ATOM 1290 N N . GLN A 1 177 ? 20.365 -5.947 -15.422 1.00 91.56 177 GLN A N 1
ATOM 1291 C CA . GLN A 1 177 ? 20.313 -4.714 -14.642 1.00 91.56 177 GLN A CA 1
ATOM 1292 C C . GLN A 1 177 ? 18.966 -4.562 -13.925 1.00 91.56 177 GLN A C 1
ATOM 1294 O O . GLN A 1 177 ? 18.952 -4.328 -12.722 1.00 91.56 177 GLN A O 1
ATOM 1299 N N . ALA A 1 178 ? 17.843 -4.810 -14.605 1.00 88.75 178 ALA A N 1
ATOM 1300 C CA . ALA A 1 178 ? 16.519 -4.772 -13.982 1.00 88.75 178 ALA A CA 1
ATOM 1301 C C . ALA A 1 178 ? 16.370 -5.807 -12.851 1.00 88.75 178 ALA A C 1
ATOM 1303 O O . ALA A 1 178 ? 15.776 -5.515 -11.808 1.00 88.75 178 ALA A O 1
ATOM 1304 N N . VAL A 1 179 ? 16.932 -7.011 -13.019 1.00 91.88 179 VAL A N 1
ATOM 1305 C CA . VAL A 1 179 ? 16.965 -8.031 -11.958 1.00 91.88 179 VAL A CA 1
ATOM 1306 C C . VAL A 1 179 ? 17.827 -7.565 -10.786 1.00 91.88 179 VAL A C 1
ATOM 1308 O O . VAL A 1 179 ? 17.400 -7.693 -9.639 1.00 91.88 179 VAL A O 1
ATOM 1311 N N . GLN A 1 180 ? 19.003 -6.992 -11.047 1.00 92.19 180 GLN A N 1
ATOM 1312 C CA . GLN A 1 180 ? 19.883 -6.470 -10.003 1.00 92.19 180 GLN A CA 1
ATOM 1313 C C . GLN A 1 180 ? 19.241 -5.301 -9.244 1.00 92.19 180 GLN A C 1
ATOM 1315 O O . GLN A 1 180 ? 19.302 -5.265 -8.015 1.00 92.19 180 GLN A O 1
ATOM 1320 N N . ASP A 1 181 ? 18.585 -4.383 -9.951 1.00 90.69 181 ASP A N 1
ATOM 1321 C CA . ASP A 1 181 ? 17.848 -3.265 -9.363 1.00 90.69 181 ASP A CA 1
ATOM 1322 C C . ASP A 1 181 ? 16.683 -3.776 -8.518 1.00 90.69 181 ASP A C 1
ATOM 1324 O O . ASP A 1 181 ? 16.505 -3.344 -7.381 1.00 90.69 181 ASP A O 1
ATOM 1328 N N . THR A 1 182 ? 15.938 -4.767 -9.014 1.00 91.12 182 THR A N 1
ATOM 1329 C CA . THR A 1 182 ? 14.880 -5.425 -8.237 1.00 91.12 182 THR A CA 1
ATOM 1330 C C . THR A 1 182 ? 15.456 -6.042 -6.965 1.00 91.12 182 THR A C 1
ATOM 1332 O O . THR A 1 182 ? 14.966 -5.751 -5.878 1.00 91.12 182 THR A O 1
ATOM 1335 N N . GLN A 1 183 ? 16.536 -6.823 -7.062 1.00 92.06 183 GLN A N 1
ATOM 1336 C CA . GLN A 1 183 ? 17.179 -7.450 -5.902 1.00 92.06 183 GLN A CA 1
ATOM 1337 C C . GLN A 1 183 ? 17.678 -6.426 -4.876 1.00 92.06 183 GLN A C 1
ATOM 1339 O O . GLN A 1 183 ? 17.511 -6.633 -3.674 1.00 92.06 183 GLN A O 1
ATOM 1344 N N . ARG A 1 184 ? 18.235 -5.299 -5.332 1.00 94.81 184 ARG A N 1
ATOM 1345 C CA . ARG A 1 184 ? 18.679 -4.197 -4.463 1.00 94.81 184 ARG A CA 1
ATOM 1346 C C . ARG A 1 184 ? 17.517 -3.435 -3.827 1.00 94.81 184 ARG A C 1
ATOM 1348 O O . ARG A 1 184 ? 17.660 -2.944 -2.711 1.00 94.81 184 ARG A O 1
ATOM 1355 N N . ASN A 1 185 ? 16.377 -3.357 -4.508 1.00 92.81 185 ASN A N 1
ATOM 1356 C CA . ASN A 1 185 ? 15.196 -2.640 -4.034 1.00 92.81 185 ASN A CA 1
ATOM 1357 C C . ASN A 1 185 ? 14.280 -3.491 -3.142 1.00 92.81 185 ASN A C 1
ATOM 1359 O O . ASN A 1 185 ? 13.514 -2.915 -2.369 1.00 92.81 185 ASN A O 1
ATOM 1363 N N . ILE A 1 186 ? 14.370 -4.829 -3.188 1.00 92.06 186 ILE A N 1
ATOM 1364 C CA . ILE A 1 186 ? 13.565 -5.730 -2.340 1.00 92.06 186 ILE A CA 1
ATOM 1365 C C . ILE A 1 186 ? 13.624 -5.329 -0.854 1.00 92.06 186 ILE A C 1
ATOM 1367 O O . ILE A 1 186 ? 12.552 -5.156 -0.273 1.00 92.06 186 ILE A O 1
ATOM 1371 N N . PRO A 1 187 ? 14.799 -5.107 -0.223 1.00 91.38 187 PRO A N 1
ATOM 1372 C CA . PRO A 1 187 ? 14.854 -4.697 1.182 1.00 91.38 187 PRO A CA 1
ATOM 1373 C C . PRO A 1 187 ? 14.073 -3.408 1.460 1.00 91.38 187 PRO A C 1
ATOM 1375 O O . PRO A 1 187 ? 13.322 -3.335 2.431 1.00 91.38 187 PRO A O 1
ATOM 1378 N N . THR A 1 188 ? 14.191 -2.412 0.580 1.00 91.44 188 THR A N 1
ATOM 1379 C CA . THR A 1 188 ? 13.485 -1.130 0.698 1.00 91.44 188 THR A CA 1
ATOM 1380 C C . THR A 1 188 ? 11.971 -1.310 0.593 1.00 91.44 188 THR A C 1
ATOM 1382 O O . THR A 1 188 ? 11.233 -0.763 1.414 1.00 91.44 188 THR A O 1
ATOM 1385 N N . ILE A 1 189 ? 11.504 -2.113 -0.370 1.00 88.25 189 ILE A N 1
ATOM 1386 C CA . ILE A 1 189 ? 10.078 -2.416 -0.571 1.00 88.25 189 ILE A CA 1
ATOM 1387 C C . ILE A 1 189 ? 9.513 -3.147 0.651 1.00 88.25 189 ILE A C 1
ATOM 1389 O O . ILE A 1 189 ? 8.473 -2.755 1.182 1.00 88.25 189 ILE A O 1
ATOM 1393 N N . VAL A 1 190 ? 10.224 -4.161 1.152 1.00 92.50 190 VAL A N 1
ATOM 1394 C CA . VAL A 1 190 ? 9.816 -4.916 2.345 1.00 92.50 190 VAL A CA 1
ATOM 1395 C C . VAL A 1 190 ? 9.785 -4.011 3.577 1.00 92.50 190 VAL A C 1
ATOM 1397 O O . VAL A 1 190 ? 8.823 -4.055 4.341 1.00 92.50 190 VAL A O 1
ATOM 1400 N N . MET A 1 191 ? 10.777 -3.133 3.761 1.00 90.88 191 MET A N 1
ATOM 1401 C CA . MET A 1 191 ? 10.777 -2.162 4.862 1.00 90.88 191 MET A CA 1
ATOM 1402 C C . MET A 1 191 ? 9.614 -1.169 4.764 1.00 90.88 191 MET A C 1
ATOM 1404 O O . MET A 1 191 ? 9.004 -0.837 5.783 1.00 90.88 191 MET A O 1
ATOM 1408 N N . GLN A 1 192 ? 9.286 -0.693 3.561 1.00 91.44 192 GLN A N 1
ATOM 1409 C CA . GLN A 1 192 ? 8.136 0.184 3.345 1.00 91.44 192 GLN A CA 1
ATOM 1410 C C . GLN A 1 192 ? 6.825 -0.535 3.685 1.00 91.44 192 GLN A C 1
ATOM 1412 O O . GLN A 1 192 ? 5.988 0.029 4.391 1.00 91.44 192 GLN A O 1
ATOM 1417 N N . GLN A 1 193 ? 6.674 -1.790 3.260 1.00 87.88 193 GLN A N 1
ATOM 1418 C CA . GLN A 1 193 ? 5.507 -2.610 3.580 1.00 87.88 193 GLN A CA 1
ATOM 1419 C C . GLN A 1 193 ? 5.407 -2.898 5.085 1.00 87.88 193 GLN A C 1
ATOM 1421 O O . GLN A 1 193 ? 4.333 -2.755 5.666 1.00 87.88 193 GLN A O 1
ATOM 1426 N N . ALA A 1 194 ? 6.520 -3.216 5.749 1.00 90.75 194 ALA A N 1
ATOM 1427 C CA . ALA A 1 194 ? 6.556 -3.428 7.195 1.00 90.75 194 ALA A CA 1
ATOM 1428 C C . ALA A 1 194 ? 6.107 -2.173 7.963 1.00 90.75 194 ALA A C 1
ATOM 1430 O O . ALA A 1 194 ? 5.290 -2.266 8.877 1.00 90.75 194 ALA A O 1
ATOM 1431 N N . ARG A 1 195 ? 6.566 -0.981 7.553 1.00 91.88 195 ARG A N 1
ATOM 1432 C CA . ARG A 1 195 ? 6.114 0.293 8.143 1.00 91.88 195 ARG A CA 1
ATOM 1433 C C . ARG A 1 195 ? 4.615 0.519 7.951 1.00 91.88 195 ARG A C 1
ATOM 1435 O O . ARG A 1 195 ? 3.961 0.985 8.879 1.00 91.88 195 ARG A O 1
ATOM 1442 N N . GLN A 1 196 ? 4.070 0.178 6.782 1.00 89.81 196 GLN A N 1
ATOM 1443 C CA . GLN A 1 196 ? 2.629 0.266 6.526 1.00 89.81 196 GLN A CA 1
ATOM 1444 C C . GLN A 1 196 ? 1.831 -0.698 7.414 1.00 89.81 196 GLN A C 1
ATOM 1446 O O . GLN A 1 196 ? 0.813 -0.291 7.969 1.00 89.81 196 GLN A O 1
ATOM 1451 N N . ILE A 1 197 ? 2.306 -1.935 7.601 1.00 88.69 197 ILE A N 1
ATOM 1452 C CA . ILE A 1 197 ? 1.668 -2.925 8.484 1.00 88.69 197 ILE A CA 1
ATOM 1453 C C . ILE A 1 197 ? 1.661 -2.430 9.935 1.00 88.69 197 ILE A C 1
ATOM 1455 O O . ILE A 1 197 ? 0.609 -2.428 10.569 1.00 88.69 197 ILE A O 1
ATOM 1459 N N . VAL A 1 198 ? 2.799 -1.941 10.440 1.00 93.38 198 VAL A N 1
ATOM 1460 C CA . VAL A 1 198 ? 2.894 -1.408 11.811 1.00 93.38 198 VAL A CA 1
ATOM 1461 C C . VAL A 1 198 ? 1.988 -0.188 11.992 1.00 93.38 198 VAL A C 1
ATOM 1463 O O . VAL A 1 198 ? 1.271 -0.098 12.986 1.00 93.38 198 VAL A O 1
ATOM 1466 N N . ALA A 1 199 ? 1.964 0.735 11.026 1.00 89.81 199 ALA A N 1
ATOM 1467 C CA . ALA A 1 199 ? 1.080 1.898 11.077 1.00 89.81 199 ALA A CA 1
ATOM 1468 C C . ALA A 1 199 ? -0.407 1.499 11.071 1.00 89.81 199 ALA A C 1
ATOM 1470 O O . ALA A 1 199 ? -1.198 2.076 11.819 1.00 89.81 199 ALA A O 1
ATOM 1471 N N . LEU A 1 200 ? -0.781 0.495 10.269 1.00 92.69 200 LEU A N 1
ATOM 1472 C CA . LEU A 1 200 ? -2.135 -0.057 10.236 1.00 92.69 200 LEU A CA 1
ATOM 1473 C C . LEU A 1 200 ? -2.523 -0.685 11.576 1.00 92.69 200 LEU A C 1
ATOM 1475 O O . LEU A 1 200 ? -3.627 -0.450 12.070 1.00 92.69 200 LEU A O 1
ATOM 1479 N N . GLU A 1 201 ? -1.619 -1.454 12.177 1.00 92.38 201 GLU A N 1
ATOM 1480 C CA . GLU A 1 201 ? -1.848 -2.082 13.473 1.00 92.38 201 GLU A CA 1
ATOM 1481 C C . GLU A 1 201 ? -2.012 -1.034 14.579 1.00 92.38 201 GLU A C 1
ATOM 1483 O O . GLU A 1 201 ? -2.991 -1.081 15.324 1.00 92.38 201 GLU A O 1
ATOM 1488 N N . MET A 1 202 ? -1.123 -0.039 14.633 1.00 92.56 202 MET A N 1
ATOM 1489 C CA . MET A 1 202 ? -1.216 1.063 15.594 1.00 92.56 202 MET A CA 1
ATOM 1490 C C . MET A 1 202 ? -2.521 1.850 15.443 1.00 92.56 202 MET A C 1
ATOM 1492 O O . MET A 1 202 ? -3.195 2.114 16.436 1.00 92.56 202 MET A O 1
ATOM 1496 N N . ALA A 1 203 ? -2.910 2.195 14.213 1.00 93.81 203 ALA A N 1
ATOM 1497 C CA . ALA A 1 203 ? -4.152 2.919 13.957 1.00 93.81 203 ALA A CA 1
ATOM 1498 C C . ALA A 1 203 ? -5.393 2.085 14.312 1.00 93.81 203 ALA A C 1
ATOM 1500 O O . ALA A 1 203 ? -6.352 2.616 14.864 1.00 93.81 203 ALA A O 1
ATOM 1501 N N . SER A 1 204 ? -5.367 0.775 14.048 1.00 95.69 204 SER A N 1
ATOM 1502 C CA . SER A 1 204 ? -6.429 -0.151 14.454 1.00 95.69 204 SER A CA 1
ATOM 1503 C C . SER A 1 204 ? -6.552 -0.232 15.979 1.00 95.69 204 SER A C 1
ATOM 1505 O O . SER A 1 204 ? -7.651 -0.124 16.526 1.00 95.69 204 SER A O 1
ATOM 1507 N N . GLN A 1 205 ? -5.430 -0.364 16.693 1.00 95.75 205 GLN A N 1
ATOM 1508 C CA . GLN A 1 205 ? -5.414 -0.369 18.158 1.00 95.75 205 GLN A CA 1
ATOM 1509 C C . GLN A 1 205 ? -5.947 0.950 18.731 1.00 95.75 205 GLN A C 1
ATOM 1511 O O . GLN A 1 205 ? -6.782 0.923 19.636 1.00 95.75 205 GLN A O 1
ATOM 1516 N N . GLU A 1 206 ? -5.515 2.087 18.180 1.00 94.69 206 GLU A N 1
ATOM 1517 C CA . GLU A 1 206 ? -6.009 3.413 18.558 1.00 94.69 206 GLU A CA 1
ATOM 1518 C C . GLU A 1 206 ? -7.520 3.527 18.339 1.00 94.69 206 GLU A C 1
ATOM 1520 O O . GLU A 1 206 ? -8.256 3.906 19.248 1.00 94.69 206 GLU A O 1
ATOM 1525 N N . PHE A 1 207 ? -8.003 3.092 17.175 1.00 96.38 207 PHE A N 1
ATOM 1526 C CA . PHE A 1 207 ? -9.421 3.102 16.840 1.00 96.38 207 PHE A CA 1
ATOM 1527 C C . PHE A 1 207 ? -10.269 2.346 17.873 1.00 96.38 207 PHE A C 1
ATOM 1529 O O . PHE A 1 207 ? -11.279 2.872 18.339 1.00 96.38 207 PHE A O 1
ATOM 1536 N N . TYR A 1 208 ? -9.859 1.145 18.296 1.00 96.06 208 TYR A N 1
ATOM 1537 C CA . TYR A 1 208 ? -10.584 0.394 19.334 1.00 96.06 208 TYR A CA 1
ATOM 1538 C C . TYR A 1 208 ? -10.376 0.939 20.750 1.00 96.06 208 TYR A C 1
ATOM 1540 O O . TYR A 1 208 ? -11.232 0.728 21.614 1.00 96.06 208 TYR A O 1
ATOM 1548 N N . ARG A 1 209 ? -9.263 1.634 21.004 1.00 94.94 209 ARG A N 1
ATOM 1549 C CA . ARG A 1 209 ? -9.011 2.326 22.273 1.00 94.94 209 ARG A CA 1
ATOM 1550 C C . ARG A 1 209 ? -9.958 3.511 22.451 1.00 94.94 209 ARG A C 1
ATOM 1552 O O . ARG A 1 209 ? -10.504 3.685 23.538 1.00 94.94 209 ARG A O 1
ATOM 1559 N N . GLU A 1 210 ? -10.174 4.286 21.392 1.00 94.31 210 GLU A N 1
ATOM 1560 C CA . GLU A 1 210 ? -11.110 5.417 21.375 1.00 94.31 210 GLU A CA 1
ATOM 1561 C C . GLU A 1 210 ? -12.579 4.965 21.296 1.00 94.31 210 GLU A C 1
ATOM 1563 O O . GLU A 1 210 ? -13.465 5.637 21.827 1.00 94.31 210 GLU A O 1
ATOM 1568 N N . ASN A 1 211 ? -12.836 3.795 20.698 1.00 95.19 211 ASN A N 1
ATOM 1569 C CA . ASN A 1 211 ? -14.174 3.235 20.483 1.00 95.19 211 ASN A CA 1
ATOM 1570 C C . ASN A 1 211 ? -14.339 1.863 21.174 1.00 95.19 211 ASN A C 1
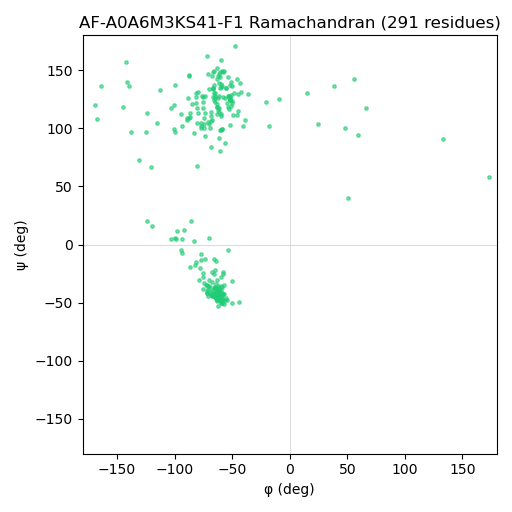ATOM 1572 O O . ASN A 1 211 ? -14.497 0.834 20.503 1.00 95.19 211 ASN A O 1
ATOM 1576 N N . PRO A 1 212 ? -14.319 1.796 22.521 1.00 94.81 212 PRO A N 1
ATOM 1577 C CA . PRO A 1 212 ? -14.380 0.525 23.246 1.00 94.81 212 PRO A CA 1
ATOM 1578 C C . PRO A 1 212 ? -15.705 -0.225 23.043 1.00 94.81 212 PRO A C 1
ATOM 1580 O O . PRO A 1 212 ? -15.756 -1.448 23.207 1.00 94.81 212 PRO A O 1
ATOM 1583 N N . ASP A 1 213 ? -16.770 0.482 22.661 1.00 95.12 213 ASP A N 1
ATOM 1584 C CA . ASP A 1 213 ? -18.075 -0.073 22.306 1.00 95.12 213 ASP A CA 1
ATOM 1585 C C . ASP A 1 213 ? -18.029 -0.931 21.030 1.00 95.12 213 ASP A C 1
ATOM 1587 O O . ASP A 1 213 ? -18.797 -1.889 20.899 1.00 95.12 213 ASP A O 1
ATOM 1591 N N . PHE A 1 214 ? -17.070 -0.681 20.135 1.00 96.12 214 PHE A N 1
ATOM 1592 C CA . PHE A 1 214 ? -16.901 -1.451 18.901 1.00 96.12 214 PHE A CA 1
ATOM 1593 C C . PHE A 1 214 ? -16.247 -2.818 19.103 1.00 96.12 214 PHE A C 1
ATOM 1595 O O . PHE A 1 214 ? -16.255 -3.641 18.187 1.00 96.12 214 PHE A O 1
ATOM 1602 N N . ASN A 1 215 ? -15.748 -3.130 20.303 1.00 95.00 215 ASN A N 1
ATOM 1603 C CA . ASN A 1 215 ? -15.144 -4.435 20.587 1.00 95.00 215 ASN A CA 1
ATOM 1604 C C . ASN A 1 215 ? -16.109 -5.611 20.370 1.00 95.00 215 ASN A C 1
ATOM 1606 O O . ASN A 1 215 ? -15.668 -6.703 20.018 1.00 95.00 215 ASN A O 1
ATOM 1610 N N . ARG A 1 216 ? -17.421 -5.392 20.531 1.00 95.94 216 ARG A N 1
ATOM 1611 C CA . ARG A 1 216 ? -18.452 -6.409 20.252 1.00 95.94 216 ARG A CA 1
ATOM 1612 C C . ARG A 1 216 ? -18.732 -6.588 18.755 1.00 95.94 216 ARG A C 1
ATOM 1614 O O . ARG A 1 216 ? -19.361 -7.566 18.371 1.00 95.94 216 ARG A O 1
ATOM 1621 N N . PHE A 1 217 ? -18.251 -5.664 17.924 1.00 95.69 217 PHE A N 1
ATOM 1622 C CA . PHE A 1 217 ? -18.537 -5.574 16.493 1.00 95.69 217 PHE A CA 1
ATOM 1623 C C . PHE A 1 217 ? -17.279 -5.694 15.617 1.00 95.69 217 PHE A C 1
ATOM 1625 O O . PHE A 1 217 ? -17.344 -5.394 14.430 1.00 95.69 217 PHE A O 1
ATOM 1632 N N . LYS A 1 218 ? -16.143 -6.171 16.149 1.00 93.94 218 LYS A N 1
ATOM 1633 C CA . LYS A 1 218 ? -14.883 -6.359 15.397 1.00 93.94 218 LYS A CA 1
ATOM 1634 C C . LYS A 1 218 ? -15.030 -7.007 14.007 1.00 93.94 218 LYS A C 1
ATOM 1636 O O . LYS A 1 218 ? -14.503 -6.437 13.052 1.00 93.94 218 LYS A O 1
ATOM 1641 N N . PRO A 1 219 ? -15.742 -8.143 13.838 1.00 92.62 219 PRO A N 1
ATOM 1642 C CA . PRO A 1 219 ? -15.901 -8.740 12.509 1.00 92.62 219 PRO A CA 1
ATOM 1643 C C . PRO A 1 219 ? -16.672 -7.823 11.547 1.00 92.62 219 PRO A C 1
ATOM 1645 O O . PRO A 1 219 ? -16.399 -7.812 10.350 1.00 92.62 219 PRO A O 1
ATOM 1648 N N . TYR A 1 220 ? -17.595 -7.009 12.068 1.00 95.12 220 TYR A N 1
ATOM 1649 C CA . TYR A 1 220 ? -18.362 -6.058 11.270 1.00 95.12 220 TYR A CA 1
ATOM 1650 C C . TYR A 1 220 ? -17.538 -4.828 10.878 1.00 95.12 220 TYR A C 1
ATOM 1652 O O . TYR A 1 220 ? -17.620 -4.377 9.739 1.00 95.12 220 TYR A O 1
ATOM 1660 N N . VAL A 1 221 ? -16.690 -4.331 11.786 1.00 96.31 221 VAL A N 1
ATOM 1661 C CA . VAL A 1 221 ? -15.748 -3.240 11.493 1.00 96.31 221 VAL A CA 1
ATOM 1662 C C . VAL A 1 221 ? -14.895 -3.596 10.278 1.00 96.31 221 VAL A C 1
ATOM 1664 O O . VAL A 1 221 ? -14.818 -2.801 9.349 1.00 96.31 221 VAL A O 1
ATOM 1667 N N . GLY A 1 222 ? -14.328 -4.807 10.229 1.00 93.50 222 GLY A N 1
ATOM 1668 C CA . GLY A 1 222 ? -13.521 -5.252 9.087 1.00 93.50 222 GLY A CA 1
ATOM 1669 C C . GLY A 1 222 ? -14.281 -5.224 7.753 1.00 93.50 222 GLY A C 1
ATOM 1670 O O . GLY A 1 222 ? -13.754 -4.738 6.753 1.00 93.50 222 GLY A O 1
ATOM 1671 N N . ALA A 1 223 ? -15.539 -5.677 7.744 1.00 95.38 223 ALA A N 1
ATOM 1672 C CA . ALA A 1 223 ? -16.382 -5.651 6.548 1.00 95.38 223 ALA A CA 1
ATOM 1673 C C . ALA A 1 223 ? -16.702 -4.217 6.085 1.00 95.38 223 ALA A C 1
ATOM 1675 O O . ALA A 1 223 ? -16.633 -3.923 4.891 1.00 95.38 223 ALA A O 1
ATOM 1676 N N . VAL A 1 224 ? -17.008 -3.312 7.022 1.00 97.38 224 VAL A N 1
ATOM 1677 C CA . VAL A 1 224 ? -17.288 -1.898 6.718 1.00 97.38 224 VAL A CA 1
ATOM 1678 C C . VAL A 1 224 ? -16.039 -1.186 6.201 1.00 97.38 224 VAL A C 1
ATOM 1680 O O . VAL A 1 224 ? -16.122 -0.496 5.189 1.00 97.38 224 VAL A O 1
ATOM 1683 N N . VAL A 1 225 ? -14.879 -1.404 6.828 1.00 97.06 225 VAL A N 1
ATOM 1684 C CA . VAL A 1 225 ? -13.592 -0.850 6.375 1.00 97.06 225 VAL A CA 1
ATOM 1685 C C . VAL A 1 225 ? -13.292 -1.293 4.943 1.00 97.06 225 VAL A C 1
ATOM 1687 O O . VAL A 1 225 ? -12.965 -0.460 4.101 1.00 97.06 225 VAL A O 1
ATOM 1690 N N . SER A 1 226 ? -13.441 -2.588 4.641 1.00 94.62 226 SER A N 1
ATOM 1691 C CA . SER A 1 226 ? -13.202 -3.119 3.293 1.00 94.62 226 SER A CA 1
ATOM 1692 C C . SER A 1 226 ? -14.153 -2.514 2.259 1.00 94.62 226 SER A C 1
ATOM 1694 O O . SER A 1 226 ? -13.716 -2.175 1.157 1.00 94.62 226 SER A O 1
ATOM 1696 N N . LYS A 1 227 ? -15.428 -2.323 2.622 1.00 97.12 227 LYS A N 1
ATOM 1697 C CA . LYS A 1 227 ? -16.411 -1.657 1.766 1.00 97.12 227 LYS A CA 1
ATOM 1698 C C . LYS A 1 227 ? -16.006 -0.208 1.476 1.00 97.12 227 LYS A C 1
ATOM 1700 O O . LYS A 1 227 ? -15.882 0.154 0.309 1.00 97.12 227 LYS A O 1
ATOM 1705 N N . ILE A 1 228 ? -15.725 0.584 2.512 1.00 96.88 228 ILE A N 1
ATOM 1706 C CA . ILE A 1 228 ? -15.339 1.998 2.370 1.00 96.88 228 ILE A CA 1
ATOM 1707 C C . ILE A 1 228 ? -14.035 2.127 1.574 1.00 96.88 228 ILE A C 1
ATOM 1709 O O . ILE A 1 228 ? -13.945 2.983 0.703 1.00 96.88 228 ILE A O 1
ATOM 1713 N N . ALA A 1 229 ? -13.051 1.250 1.798 1.00 96.06 229 ALA A N 1
ATOM 1714 C CA . ALA A 1 229 ? -11.794 1.255 1.045 1.00 96.06 229 ALA A CA 1
ATOM 1715 C C . ALA A 1 229 ? -12.010 0.993 -0.455 1.00 96.06 229 ALA A C 1
ATOM 1717 O O . ALA A 1 229 ? -11.318 1.573 -1.289 1.00 96.06 229 ALA A O 1
ATOM 1718 N N . SER A 1 230 ? -12.980 0.140 -0.805 1.00 97.06 230 SER A N 1
ATOM 1719 C CA . SER A 1 230 ? -13.327 -0.127 -2.205 1.00 97.06 230 SER A CA 1
ATOM 1720 C C . SER A 1 230 ? -14.097 1.020 -2.870 1.00 97.06 230 SER A C 1
ATOM 1722 O O . SER A 1 230 ? -13.911 1.264 -4.060 1.00 97.06 230 SER A O 1
ATOM 1724 N N . GLU A 1 231 ? -14.926 1.741 -2.107 1.00 97.56 231 GLU A N 1
ATOM 1725 C CA . GLU A 1 231 ? -15.688 2.906 -2.580 1.00 97.56 231 GLU A CA 1
ATOM 1726 C C . GLU A 1 231 ? -14.811 4.170 -2.658 1.00 97.56 231 GLU A C 1
ATOM 1728 O O . GLU A 1 231 ? -15.011 5.022 -3.525 1.00 97.56 231 GLU A O 1
ATOM 1733 N N . HIS A 1 232 ? -13.800 4.269 -1.791 1.00 97.06 232 HIS A N 1
ATOM 1734 C CA . HIS A 1 232 ? -12.925 5.428 -1.647 1.00 97.06 232 HIS A CA 1
ATOM 1735 C C . HIS A 1 232 ? -11.439 5.025 -1.651 1.00 97.06 232 HIS A C 1
ATOM 1737 O O . HIS A 1 232 ? -10.764 5.133 -0.624 1.00 97.06 232 HIS A O 1
ATOM 1743 N N . PRO A 1 233 ? -10.874 4.633 -2.810 1.00 95.56 233 PRO A N 1
ATOM 1744 C CA . PRO A 1 233 ? -9.475 4.196 -2.903 1.00 95.56 233 PRO A CA 1
ATOM 1745 C C . PRO A 1 233 ? -8.457 5.297 -2.559 1.00 95.56 233 PRO A C 1
ATOM 1747 O O . PRO A 1 233 ? -7.286 5.010 -2.331 1.00 95.56 233 PRO A O 1
ATOM 1750 N N . ASN A 1 234 ? -8.902 6.556 -2.508 1.00 95.88 234 ASN A N 1
ATOM 1751 C CA . ASN A 1 234 ? -8.064 7.725 -2.243 1.00 95.88 234 ASN A CA 1
ATOM 1752 C C . ASN A 1 234 ? -8.046 8.117 -0.755 1.00 95.88 234 ASN A C 1
ATOM 1754 O O . ASN A 1 234 ? -7.367 9.078 -0.391 1.00 95.88 234 ASN A O 1
ATOM 1758 N N . TYR A 1 235 ? -8.832 7.447 0.096 1.00 97.38 235 TYR A N 1
ATOM 1759 C CA . TYR A 1 235 ? -8.880 7.774 1.519 1.00 97.38 235 TYR A CA 1
ATOM 1760 C C . TYR A 1 235 ? -7.584 7.383 2.208 1.00 97.38 235 TYR A C 1
ATOM 1762 O O . TYR A 1 235 ? -7.072 6.273 2.056 1.00 97.38 235 TYR A O 1
ATOM 1770 N N . ASN A 1 236 ? -7.078 8.303 3.027 1.00 95.88 236 ASN A N 1
ATOM 1771 C CA . ASN A 1 236 ? -6.029 7.948 3.964 1.00 95.88 236 ASN A CA 1
ATOM 1772 C C . ASN A 1 236 ? -6.608 7.083 5.099 1.00 95.88 236 ASN A C 1
ATOM 1774 O O . ASN A 1 236 ? -7.816 7.054 5.345 1.00 95.88 236 ASN A O 1
ATOM 1778 N N . LEU A 1 237 ? -5.730 6.388 5.821 1.00 94.31 237 LEU A N 1
ATOM 1779 C CA . LEU A 1 237 ? -6.130 5.449 6.869 1.00 94.31 237 LEU A CA 1
ATOM 1780 C C . LEU A 1 237 ? -6.991 6.091 7.975 1.00 94.31 237 LEU A C 1
ATOM 1782 O O . LEU A 1 237 ? -7.907 5.461 8.497 1.00 94.31 237 LEU A O 1
ATOM 1786 N N . GLN A 1 238 ? -6.729 7.354 8.316 1.00 95.12 238 GLN A N 1
ATOM 1787 C CA . GLN A 1 238 ? -7.473 8.073 9.348 1.00 95.12 238 GLN A CA 1
ATOM 1788 C C . GLN A 1 238 ? -8.903 8.400 8.890 1.00 95.12 238 GLN A C 1
ATOM 1790 O O . GLN A 1 238 ? -9.852 8.184 9.642 1.00 95.12 238 GLN A O 1
ATOM 1795 N N . GLN A 1 239 ? -9.069 8.866 7.650 1.00 97.06 239 GLN A N 1
ATOM 1796 C CA . GLN A 1 239 ? -10.375 9.117 7.029 1.00 97.06 239 GLN A CA 1
ATOM 1797 C C . GLN A 1 239 ? -11.188 7.827 6.914 1.00 97.06 239 GLN A C 1
ATOM 1799 O O . GLN A 1 239 ? -12.376 7.812 7.232 1.00 97.06 239 GLN A O 1
ATOM 1804 N N . LEU A 1 240 ? -10.530 6.730 6.529 1.00 97.25 240 LEU A N 1
ATOM 1805 C CA . LEU A 1 240 ? -11.140 5.408 6.433 1.00 97.25 240 LEU A CA 1
ATOM 1806 C C . LEU A 1 240 ? -11.771 4.981 7.769 1.00 97.25 240 LEU A C 1
ATOM 1808 O O . LEU A 1 240 ? -12.929 4.558 7.804 1.00 97.25 240 LEU A O 1
ATOM 1812 N N . PHE A 1 241 ? -11.041 5.133 8.878 1.00 97.00 241 PHE A N 1
ATOM 1813 C CA . PHE A 1 241 ? -11.551 4.805 10.210 1.00 97.00 241 PHE A CA 1
ATOM 1814 C C . PHE A 1 241 ? -12.633 5.777 10.701 1.00 97.00 241 PHE A C 1
ATOM 1816 O O . PHE A 1 241 ? -13.594 5.329 11.322 1.00 97.00 241 PHE A O 1
ATOM 1823 N N . GLN A 1 242 ? -12.548 7.071 10.380 1.00 96.81 242 GLN A N 1
ATOM 1824 C CA . GLN A 1 242 ? -13.596 8.050 10.718 1.00 96.81 242 GLN A CA 1
ATOM 1825 C C . GLN A 1 242 ? -14.929 7.751 10.015 1.00 96.81 242 GLN A C 1
ATOM 1827 O O . GLN A 1 242 ? -15.999 7.797 10.634 1.00 96.81 242 GLN A O 1
ATOM 1832 N N . GLU A 1 243 ? -14.877 7.403 8.730 1.00 97.75 243 GLU A N 1
ATOM 1833 C CA . GLU A 1 243 ? -16.074 7.047 7.963 1.00 97.75 243 GLU A CA 1
ATOM 1834 C C . GLU A 1 243 ? -16.640 5.694 8.422 1.00 97.75 243 GLU A C 1
ATOM 1836 O O . GLU A 1 243 ? -17.857 5.520 8.550 1.00 97.75 243 GLU A O 1
ATOM 1841 N N . THR A 1 244 ? -15.751 4.757 8.772 1.00 97.94 244 THR A N 1
ATOM 1842 C CA . THR A 1 244 ? -16.118 3.476 9.394 1.00 97.94 244 THR A CA 1
ATOM 1843 C C . THR A 1 244 ? -16.853 3.703 10.712 1.00 97.94 244 THR A C 1
ATOM 1845 O O . THR A 1 244 ? -17.922 3.127 10.924 1.00 97.94 244 THR A O 1
ATOM 1848 N N . GLU A 1 245 ? -16.329 4.569 11.585 1.00 96.94 245 GLU A N 1
ATOM 1849 C CA . GLU A 1 245 ? -16.972 4.921 12.852 1.00 96.94 245 GLU A CA 1
ATOM 1850 C C . GLU A 1 245 ? -18.375 5.477 12.616 1.00 96.94 245 GLU A C 1
ATOM 1852 O O . GLU A 1 245 ? -19.352 4.990 13.191 1.00 96.94 245 GLU A O 1
ATOM 1857 N N . THR A 1 246 ? -18.487 6.458 11.722 1.00 97.31 246 THR A N 1
ATOM 1858 C CA . THR A 1 246 ? -19.756 7.116 11.401 1.00 97.31 246 THR A CA 1
ATOM 1859 C C . THR A 1 246 ? -20.784 6.114 10.879 1.00 97.31 246 THR A C 1
ATOM 1861 O O . THR A 1 246 ? -21.935 6.113 11.329 1.00 97.31 246 THR A O 1
ATOM 1864 N N . THR A 1 247 ? -20.362 5.216 9.989 1.00 97.06 247 THR A N 1
ATOM 1865 C CA . THR A 1 247 ? -21.216 4.178 9.402 1.00 97.06 247 THR A CA 1
ATOM 1866 C C . THR A 1 247 ? -21.730 3.208 10.463 1.00 97.06 247 THR A C 1
ATOM 1868 O O . THR A 1 247 ? -22.936 2.966 10.547 1.00 97.06 247 THR A O 1
ATOM 1871 N N . ILE A 1 248 ? -20.845 2.696 11.322 1.00 97.12 248 ILE A N 1
ATOM 1872 C CA . ILE A 1 248 ? -21.211 1.722 12.360 1.00 97.12 248 ILE A CA 1
ATOM 1873 C C . ILE A 1 248 ? -22.106 2.368 13.417 1.00 97.12 248 ILE A C 1
ATOM 1875 O O . ILE A 1 248 ? -23.136 1.794 13.778 1.00 97.12 248 ILE A O 1
ATOM 1879 N N . ARG A 1 249 ? -21.785 3.585 13.878 1.00 96.56 249 ARG A N 1
ATOM 1880 C CA . ARG A 1 249 ? -22.631 4.293 14.854 1.00 96.56 249 ARG A CA 1
ATOM 1881 C C . ARG A 1 249 ? -24.023 4.549 14.310 1.00 96.56 249 ARG A C 1
ATOM 1883 O O . ARG A 1 249 ? -24.996 4.313 15.021 1.00 96.56 249 ARG A O 1
ATOM 1890 N N . LYS A 1 250 ? -24.125 4.982 13.051 1.00 97.00 250 LYS A N 1
ATOM 1891 C CA . LYS A 1 250 ? -25.412 5.210 12.385 1.00 97.00 250 LYS A CA 1
ATOM 1892 C C . LYS A 1 250 ? -26.215 3.918 12.261 1.00 97.00 250 LYS A C 1
ATOM 1894 O O . LYS A 1 250 ? -27.416 3.927 12.509 1.00 97.00 250 LYS A O 1
ATOM 1899 N N . GLN A 1 251 ? -25.561 2.814 11.911 1.00 95.94 251 GLN A N 1
ATOM 1900 C CA . GLN A 1 251 ? -26.227 1.533 11.702 1.00 95.94 251 GLN A CA 1
ATOM 1901 C C . GLN A 1 251 ? -26.734 0.889 12.997 1.00 95.94 251 GLN A C 1
ATOM 1903 O O . GLN A 1 251 ? -27.821 0.316 13.004 1.00 95.94 251 GLN A O 1
ATOM 1908 N N . TYR A 1 252 ? -25.974 0.994 14.088 1.00 96.31 252 TYR A N 1
ATOM 1909 C CA . TYR A 1 252 ? -26.333 0.406 15.385 1.00 96.31 252 TYR A CA 1
ATOM 1910 C C . TYR A 1 252 ? -26.937 1.414 16.370 1.00 96.31 252 TYR A C 1
ATOM 1912 O O . TYR A 1 252 ? -27.181 1.070 17.525 1.00 96.31 252 TYR A O 1
ATOM 1920 N N . ASN A 1 253 ? -27.183 2.651 15.925 1.00 95.94 253 ASN A N 1
ATOM 1921 C CA . ASN A 1 253 ? -27.669 3.760 16.746 1.00 95.94 253 ASN A CA 1
ATOM 1922 C C . ASN A 1 253 ? -26.841 3.957 18.036 1.00 95.94 253 ASN A C 1
ATOM 1924 O O . ASN A 1 253 ? -27.381 4.186 19.120 1.00 95.94 253 ASN A O 1
ATOM 1928 N N . LEU A 1 254 ? -25.515 3.812 17.924 1.00 94.38 254 LEU A N 1
ATOM 1929 C CA . LEU A 1 254 ? -24.594 3.956 19.050 1.00 94.38 254 LEU A CA 1
ATOM 1930 C C . LEU A 1 254 ? -24.341 5.450 19.309 1.00 94.38 254 LEU A C 1
ATOM 1932 O O . LEU A 1 254 ? -24.007 6.181 18.370 1.00 94.38 254 LEU A O 1
ATOM 1936 N N . PRO A 1 255 ? -24.450 5.929 20.562 1.00 91.56 255 PRO A N 1
ATOM 1937 C CA . PRO A 1 255 ? -24.125 7.314 20.884 1.00 91.56 255 PRO A CA 1
ATOM 1938 C C . PRO A 1 255 ? -22.644 7.580 20.594 1.00 91.56 255 PRO A C 1
ATOM 1940 O O . PRO A 1 255 ? -21.807 6.698 20.774 1.00 91.56 255 PRO A O 1
ATOM 1943 N N . LYS A 1 256 ? -22.296 8.792 20.143 1.00 87.94 256 LYS A N 1
ATOM 1944 C CA . LYS A 1 256 ? -20.882 9.183 20.003 1.00 87.94 256 LYS A CA 1
ATOM 1945 C C . LYS A 1 256 ? -20.203 9.090 21.374 1.00 87.94 256 LYS A C 1
ATOM 1947 O O . LYS A 1 256 ? -20.820 9.513 22.358 1.00 87.94 256 LYS A O 1
ATOM 1952 N N . PRO A 1 257 ? -18.965 8.572 21.460 1.00 81.19 257 PRO A N 1
ATOM 1953 C CA . PRO A 1 257 ? -18.264 8.510 22.722 1.00 81.19 257 PRO A CA 1
ATOM 1954 C C . PRO A 1 257 ? -18.085 9.965 23.140 1.00 81.19 257 PRO A C 1
ATOM 1956 O O . PRO A 1 257 ? -17.547 10.790 22.397 1.00 81.19 257 PRO A O 1
ATOM 1959 N N . GLY A 1 258 ? -18.673 10.330 24.277 1.00 76.00 258 GLY A N 1
ATOM 1960 C CA . GLY A 1 258 ? -18.575 11.699 24.755 1.00 76.00 258 GLY A CA 1
ATOM 1961 C C . GLY A 1 258 ? -17.096 12.062 24.852 1.00 76.00 258 GLY A C 1
ATOM 1962 O O . GLY A 1 258 ? -16.318 11.290 25.411 1.00 76.00 258 GLY A O 1
ATOM 1963 N N . LYS A 1 259 ? -16.712 13.251 24.367 1.00 68.38 259 LYS A N 1
ATOM 1964 C CA . LYS A 1 259 ? -15.339 13.801 24.456 1.00 68.38 259 LYS A CA 1
ATOM 1965 C C . LYS A 1 259 ? -14.766 13.838 25.891 1.00 68.38 259 LYS A C 1
ATOM 1967 O O . LYS A 1 259 ? -13.615 14.209 26.089 1.00 68.38 259 LYS A O 1
ATOM 1972 N N . ASN A 1 260 ? -15.572 13.470 26.887 1.00 57.66 260 ASN A N 1
ATOM 1973 C CA . ASN A 1 260 ? -15.226 13.391 28.298 1.00 57.66 260 ASN A CA 1
ATOM 1974 C C . ASN A 1 260 ? -14.494 12.097 28.679 1.00 57.66 260 ASN A C 1
ATOM 1976 O O . ASN A 1 260 ? -13.857 12.077 29.729 1.00 57.66 260 ASN A O 1
ATOM 1980 N N . ASN A 1 261 ? -14.504 11.059 27.837 1.00 53.59 261 ASN A N 1
ATOM 1981 C CA . ASN A 1 261 ? -13.582 9.936 27.994 1.00 53.59 261 ASN A CA 1
ATOM 1982 C C . ASN A 1 261 ? -12.225 10.335 27.412 1.00 53.59 261 ASN A C 1
ATOM 1984 O O . ASN A 1 261 ? -11.784 9.796 26.400 1.00 53.59 261 ASN A O 1
ATOM 1988 N N . LYS A 1 262 ? -11.546 11.298 28.052 1.00 52.19 262 LYS A N 1
ATOM 1989 C CA . LYS A 1 262 ? -10.092 11.350 27.904 1.00 52.19 262 LYS A CA 1
ATOM 1990 C C . LYS A 1 262 ? -9.599 9.950 28.273 1.00 52.19 262 LYS A C 1
ATOM 1992 O O . LYS A 1 262 ? -10.015 9.460 29.331 1.00 52.19 262 LYS A O 1
ATOM 1997 N N . PRO A 1 263 ? -8.789 9.292 27.425 1.00 51.97 263 PRO A N 1
ATOM 1998 C CA . PRO A 1 263 ? -8.156 8.047 27.813 1.00 51.97 263 PRO A CA 1
ATOM 1999 C C . PRO A 1 263 ? -7.550 8.307 29.179 1.00 51.97 263 PRO A C 1
ATOM 2001 O O . PRO A 1 263 ? -6.953 9.364 29.392 1.00 51.97 263 PRO A O 1
ATOM 2004 N N . ASN A 1 264 ? -7.824 7.405 30.115 1.00 52.06 264 ASN A N 1
ATOM 2005 C CA . ASN A 1 264 ? -7.210 7.399 31.424 1.00 52.06 264 ASN A CA 1
ATOM 2006 C C . ASN A 1 264 ? -5.702 7.355 31.149 1.00 52.06 264 ASN A C 1
ATOM 2008 O O . ASN A 1 264 ? -5.142 6.281 30.935 1.00 52.06 264 ASN A O 1
ATOM 2012 N N . THR A 1 265 ? -5.072 8.523 30.981 1.00 46.91 265 THR A N 1
ATOM 2013 C CA . THR A 1 265 ? -3.628 8.657 30.863 1.00 46.91 265 THR A CA 1
ATOM 2014 C C . THR A 1 265 ? -3.123 7.877 32.052 1.00 46.91 265 THR A C 1
ATOM 2016 O O . THR A 1 265 ? -3.599 8.194 33.149 1.00 46.91 265 THR A O 1
ATOM 2019 N N . PRO A 1 266 ? -2.282 6.839 31.867 1.00 50.22 266 PRO A N 1
ATOM 2020 C CA . PRO A 1 266 ? -1.695 6.143 32.997 1.00 50.22 266 PRO A CA 1
ATOM 2021 C C 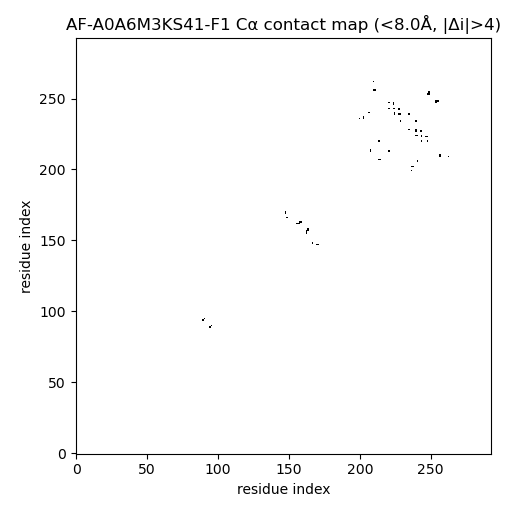. PRO A 1 266 ? -1.151 7.247 33.881 1.00 50.22 266 PRO A C 1
ATOM 2023 O O . PRO A 1 266 ? -0.310 8.033 33.437 1.00 50.22 266 PRO A O 1
ATOM 2026 N N . THR A 1 267 ? -1.778 7.422 35.043 1.00 44.47 267 THR A N 1
ATOM 2027 C CA . THR A 1 267 ? -1.435 8.490 35.963 1.00 44.47 267 THR A CA 1
ATOM 2028 C C . THR A 1 267 ? 0.069 8.367 36.130 1.00 44.47 267 THR A C 1
ATOM 2030 O O . THR A 1 267 ? 0.520 7.276 36.493 1.00 44.47 267 THR A O 1
ATOM 2033 N N . PRO A 1 268 ? 0.870 9.393 35.775 1.00 47.84 268 PRO A N 1
ATOM 2034 C CA . PRO A 1 268 ? 2.296 9.336 36.027 1.00 47.84 268 PRO A CA 1
ATOM 2035 C C . PRO A 1 268 ? 2.409 9.004 37.504 1.00 47.84 268 PRO A C 1
ATOM 2037 O O . PRO A 1 268 ? 1.847 9.730 38.329 1.00 47.84 268 PRO A O 1
ATOM 2040 N N . ASN A 1 269 ? 2.993 7.835 37.795 1.00 47.34 269 ASN A N 1
ATOM 2041 C CA . ASN A 1 269 ? 3.217 7.334 39.142 1.00 47.34 269 ASN A CA 1
ATOM 2042 C C . ASN A 1 269 ? 3.628 8.528 39.985 1.00 47.34 269 ASN A C 1
ATOM 2044 O O . ASN A 1 269 ? 4.711 9.067 39.777 1.00 47.34 269 ASN A O 1
ATOM 2048 N N . THR A 1 270 ? 2.731 8.993 40.853 1.00 43.97 270 THR A N 1
ATOM 2049 C CA . THR A 1 270 ? 3.032 10.104 41.740 1.00 43.97 270 THR A CA 1
ATOM 2050 C C . THR A 1 270 ? 4.161 9.600 42.632 1.00 43.97 270 THR A C 1
ATOM 2052 O O . THR A 1 270 ? 3.935 8.656 43.398 1.00 43.97 270 THR A O 1
ATOM 2055 N N . PRO A 1 271 ? 5.388 10.137 42.516 1.00 49.44 271 PRO A N 1
ATOM 2056 C CA . PRO A 1 271 ? 6.486 9.734 43.370 1.00 49.44 271 PRO A CA 1
ATOM 2057 C C . PRO A 1 271 ? 6.203 10.345 44.739 1.00 49.44 271 PRO A C 1
ATOM 2059 O O . PRO A 1 271 ? 6.496 11.509 44.990 1.00 49.44 271 PRO A O 1
ATOM 2062 N N . GLY A 1 272 ? 5.550 9.579 45.606 1.00 54.44 272 GLY A N 1
ATOM 2063 C CA . GLY A 1 272 ? 5.317 9.978 46.988 1.00 54.44 272 GLY A CA 1
ATOM 2064 C C . GLY A 1 272 ? 3.888 9.752 47.441 1.00 54.44 272 GLY A C 1
ATOM 2065 O O . GLY A 1 272 ? 3.061 10.642 47.324 1.00 54.44 272 GLY A O 1
ATOM 2066 N N . ALA A 1 273 ? 3.624 8.567 47.995 1.00 53.34 273 ALA A N 1
ATOM 2067 C CA . ALA A 1 273 ? 2.820 8.393 49.213 1.00 53.34 273 ALA A CA 1
ATOM 2068 C C . ALA A 1 273 ? 2.563 6.905 49.502 1.00 53.34 273 ALA A C 1
ATOM 2070 O O . ALA A 1 273 ? 1.423 6.474 49.641 1.00 53.34 273 ALA A O 1
ATOM 2071 N N . ARG A 1 274 ? 3.619 6.102 49.653 1.00 47.66 274 ARG A N 1
ATOM 2072 C CA . ARG A 1 274 ? 3.575 4.978 50.595 1.00 47.66 274 ARG A CA 1
ATOM 2073 C C . ARG A 1 274 ? 4.905 4.926 51.328 1.00 47.66 274 ARG A C 1
ATOM 2075 O O . ARG A 1 274 ? 5.877 4.377 50.827 1.00 47.66 274 ARG A O 1
ATOM 2082 N N . LYS A 1 275 ? 4.929 5.520 52.525 1.00 49.44 275 LYS A N 1
ATOM 2083 C CA . LYS A 1 275 ? 5.837 5.083 53.585 1.00 49.44 275 LYS A CA 1
ATOM 2084 C C . LYS A 1 275 ? 5.456 3.635 53.888 1.00 49.44 275 LYS A C 1
ATOM 2086 O O . LYS A 1 275 ? 4.511 3.392 54.631 1.00 49.44 275 LYS A O 1
ATOM 2091 N N . VAL A 1 276 ? 6.096 2.687 53.218 1.00 58.03 276 VAL A N 1
ATOM 2092 C CA . VAL A 1 276 ? 6.131 1.309 53.694 1.00 58.03 276 VAL A CA 1
ATOM 2093 C C . VAL A 1 276 ? 7.409 1.228 54.507 1.00 58.03 276 VAL A C 1
ATOM 2095 O O . VAL A 1 276 ? 8.497 1.198 53.936 1.00 58.03 276 VAL A O 1
ATOM 2098 N N . ASP A 1 277 ? 7.266 1.271 55.830 1.00 54.94 277 ASP A N 1
ATOM 2099 C CA . ASP A 1 277 ? 8.302 0.889 56.791 1.00 54.94 277 ASP A CA 1
ATOM 2100 C C . ASP A 1 277 ? 8.660 -0.584 56.552 1.00 54.94 277 ASP A C 1
ATOM 2102 O O . ASP A 1 277 ? 8.144 -1.492 57.200 1.00 54.94 277 ASP A O 1
ATOM 2106 N N . THR A 1 278 ? 9.500 -0.832 55.550 1.00 64.50 278 THR A N 1
ATOM 2107 C CA . THR A 1 278 ? 10.118 -2.139 55.337 1.00 64.50 278 THR A CA 1
ATOM 2108 C C . THR A 1 278 ? 11.533 -2.034 55.893 1.00 64.50 278 THR A C 1
ATOM 2110 O O . THR A 1 278 ? 12.278 -1.159 55.443 1.00 64.50 278 THR A O 1
ATOM 2113 N N . PRO A 1 279 ? 11.914 -2.856 56.887 1.00 61.41 279 PRO A N 1
ATOM 2114 C CA . PRO A 1 279 ? 13.259 -2.817 57.441 1.00 61.41 279 PRO A CA 1
ATOM 2115 C C . PRO A 1 279 ? 14.291 -3.136 56.348 1.00 61.41 279 PRO A C 1
ATOM 2117 O O . PRO A 1 279 ? 13.992 -3.905 55.428 1.00 61.41 279 PRO A O 1
ATOM 2120 N N . PRO A 1 280 ? 15.499 -2.553 56.428 1.00 58.88 280 PRO A N 1
ATOM 2121 C CA . PRO A 1 280 ? 16.536 -2.756 55.431 1.00 58.88 280 PRO A CA 1
ATOM 2122 C C . PRO A 1 280 ? 16.917 -4.236 55.389 1.00 58.88 280 PRO A C 1
ATOM 2124 O O . PRO A 1 280 ? 17.462 -4.787 56.345 1.00 58.88 280 PRO A O 1
ATOM 2127 N N . VAL A 1 281 ? 16.629 -4.886 54.263 1.00 62.00 281 VAL A N 1
ATOM 2128 C CA . VAL A 1 281 ? 17.254 -6.160 53.926 1.00 62.00 281 VAL A CA 1
ATOM 2129 C C . VAL A 1 281 ? 18.703 -5.831 53.599 1.00 62.00 281 VAL A C 1
ATOM 2131 O O . VAL A 1 281 ? 18.996 -5.260 52.550 1.00 62.00 281 VAL A O 1
ATOM 2134 N N . SER A 1 282 ? 19.602 -6.13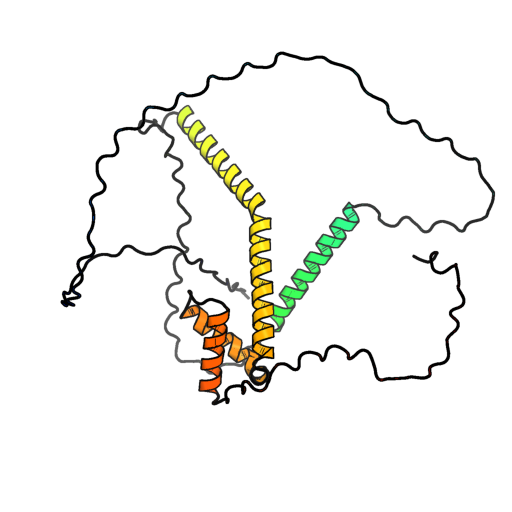6 54.532 1.00 62.22 282 SER A N 1
ATOM 2135 C CA . SER A 1 282 ? 21.040 -6.134 54.292 1.00 62.22 282 SER A CA 1
ATOM 2136 C C . SER A 1 282 ? 21.343 -7.123 53.172 1.00 62.22 282 SER A C 1
ATOM 2138 O O . SER A 1 282 ? 21.395 -8.332 53.393 1.00 62.22 282 SER A O 1
ATOM 2140 N N . ILE A 1 283 ? 21.514 -6.602 51.961 1.00 56.41 283 ILE A N 1
ATOM 2141 C CA . ILE A 1 283 ? 22.108 -7.330 50.846 1.00 56.41 283 ILE A CA 1
ATOM 2142 C C . ILE A 1 283 ? 23.579 -7.500 51.222 1.00 56.41 283 ILE A C 1
ATOM 2144 O O . ILE A 1 283 ? 24.358 -6.553 51.179 1.00 56.41 283 ILE A O 1
ATOM 2148 N N . HIS A 1 284 ? 23.925 -8.689 51.707 1.00 61.22 284 HIS A N 1
ATOM 2149 C CA . HIS A 1 284 ? 25.312 -9.117 51.797 1.00 61.22 284 HIS A CA 1
ATOM 2150 C C . HIS A 1 284 ? 25.850 -9.193 50.366 1.00 61.22 284 HIS A C 1
ATOM 2152 O O . HIS A 1 284 ? 25.309 -9.937 49.549 1.00 61.22 284 HIS A O 1
ATOM 2158 N N . ASP A 1 285 ? 26.871 -8.387 50.076 1.00 52.94 285 ASP A N 1
ATOM 2159 C CA . ASP A 1 285 ? 27.709 -8.496 48.886 1.00 52.94 285 ASP A CA 1
ATOM 2160 C C . ASP A 1 285 ? 28.222 -9.933 48.771 1.00 52.94 285 ASP A C 1
ATOM 2162 O O . ASP A 1 285 ? 29.124 -10.346 49.501 1.00 52.94 285 ASP A O 1
ATOM 2166 N N . ASP A 1 286 ? 27.619 -10.704 47.869 1.00 57.25 286 ASP A N 1
ATOM 2167 C CA . ASP A 1 286 ? 28.095 -12.027 47.494 1.00 57.25 286 ASP A CA 1
ATOM 2168 C C . ASP A 1 286 ? 28.864 -11.884 46.165 1.00 57.25 286 ASP A C 1
ATOM 2170 O O . ASP A 1 286 ? 28.255 -11.823 45.089 1.00 57.25 286 ASP A O 1
ATOM 2174 N N . PRO A 1 287 ? 30.208 -11.764 46.191 1.00 63.09 287 PRO A N 1
ATOM 2175 C CA . PRO A 1 287 ? 31.018 -11.424 45.017 1.00 63.09 287 PRO A CA 1
ATOM 2176 C C . PRO A 1 287 ? 31.089 -12.536 43.954 1.00 63.09 287 PRO A C 1
ATOM 2178 O O . PRO A 1 287 ? 31.811 -12.404 42.967 1.00 63.09 287 PRO A O 1
ATOM 2181 N N . ASN A 1 288 ? 30.347 -13.635 44.114 1.00 59.38 288 ASN A N 1
ATOM 2182 C CA . ASN A 1 288 ? 30.381 -14.784 43.207 1.00 59.38 288 ASN A CA 1
ATOM 2183 C C . ASN A 1 288 ? 29.249 -14.826 42.167 1.00 59.38 288 ASN A C 1
ATOM 2185 O O . ASN A 1 288 ? 29.178 -15.784 41.394 1.00 59.38 288 ASN A O 1
ATOM 2189 N N . PHE A 1 289 ? 28.384 -13.809 42.087 1.00 56.66 289 PHE A N 1
ATOM 2190 C CA . PHE A 1 289 ? 27.232 -13.855 41.175 1.00 56.66 289 PHE A CA 1
ATOM 2191 C C . PHE A 1 289 ? 27.611 -13.824 39.676 1.00 56.66 289 PHE A C 1
ATOM 2193 O O . PHE A 1 289 ? 26.887 -14.366 38.847 1.00 56.66 289 PHE A O 1
ATOM 2200 N N . PHE A 1 290 ? 28.782 -13.289 39.310 1.00 58.81 290 PHE A N 1
ATOM 2201 C CA . PHE A 1 290 ? 29.215 -13.175 37.906 1.00 58.81 290 PHE A CA 1
ATOM 2202 C C . PHE A 1 290 ? 29.861 -14.436 37.301 1.00 58.81 290 PHE A C 1
ATOM 2204 O O . PHE A 1 290 ? 30.280 -14.398 36.151 1.00 58.81 290 PHE A O 1
ATOM 2211 N N . ARG A 1 291 ? 29.942 -15.565 38.021 1.00 53.94 291 ARG A N 1
ATOM 2212 C CA . ARG A 1 291 ? 30.546 -16.812 37.493 1.00 53.94 291 ARG A CA 1
ATOM 2213 C C . ARG A 1 291 ? 29.547 -17.844 36.944 1.00 53.94 291 ARG A C 1
ATOM 2215 O O . ARG A 1 291 ? 29.928 -18.992 36.737 1.00 53.94 291 ARG A O 1
ATOM 2222 N N . ARG A 1 292 ? 28.272 -17.484 36.751 1.00 50.84 292 ARG A N 1
ATOM 2223 C CA . ARG A 1 292 ? 27.219 -18.416 36.282 1.00 50.84 292 ARG A CA 1
ATOM 2224 C C . ARG A 1 292 ? 26.465 -17.982 35.016 1.00 50.84 292 ARG A C 1
ATOM 2226 O O . ARG A 1 292 ? 25.376 -18.495 34.767 1.00 50.84 292 ARG A O 1
ATOM 2233 N N . LEU A 1 293 ? 27.038 -17.081 34.224 1.00 48.75 293 LEU A N 1
ATOM 2234 C CA . LEU A 1 293 ? 26.659 -16.863 32.822 1.00 48.75 293 LEU A CA 1
ATOM 2235 C C . LEU A 1 293 ? 27.793 -17.374 31.936 1.00 48.75 293 LEU A C 1
ATOM 2237 O O . LEU A 1 293 ? 27.468 -17.934 30.871 1.00 48.75 293 LEU A O 1
#

Solvent-accessible surface area (backbone atoms only — not comparable to full-atom values): 20272 Å² total; per-residue (Å²): 136,86,83,79,82,85,77,83,80,83,78,81,91,79,80,88,80,82,90,77,79,86,87,82,92,74,91,76,90,74,93,73,88,78,84,77,76,77,88,71,89,76,77,84,80,78,85,81,79,80,80,77,86,79,83,83,86,81,79,88,80,92,77,85,88,83,75,84,83,77,82,80,84,81,81,82,86,81,96,69,98,70,81,82,79,77,77,84,72,83,79,46,67,64,56,54,52,52,53,50,52,51,50,53,50,52,53,52,51,52,54,54,48,55,62,62,70,64,54,70,77,77,70,85,69,76,82,68,75,83,72,75,77,78,74,79,76,77,75,76,78,76,71,86,81,77,72,83,60,79,85,51,65,93,82,62,56,74,84,38,68,67,53,43,51,52,51,53,52,50,53,50,51,53,49,51,48,52,51,49,50,48,63,68,41,46,64,57,53,51,52,53,51,50,52,52,51,52,50,52,50,52,50,50,51,50,52,45,68,74,36,62,80,47,68,87,40,50,78,55,50,55,54,46,40,54,49,50,44,71,79,39,77,83,56,52,74,67,58,46,50,52,52,36,50,53,52,51,28,65,74,69,69,49,78,76,76,59,88,80,69,62,74,81,64,78,70,73,78,72,90,79,86,73,90,70,94,66,79,84,78,79,77,72,87,65,93,67,72,84,79,78,126